Protein AF-A0A1A0IZD4-F1 (afdb_monomer_lite)

pLDDT: mean 75.42, std 18.46, range [28.2, 97.06]

Sequence (293 aa):
MWQVAAAARDCYDEAVTLSTSAKNIQADADHEGFDIDPLSGTVSDPHPPDMRGWEEEDRSAYYKELKDLQRRVNDVVASADRFDEDLAAAINAADGSIPLTPQGERANVNLADRRANEVAAFQQTYHRNPTSPNDWRMAELLDPHSYSAKNKGLNSEIKVARFTPQPGRGLVAMNAFIPRSEVLNVPHYDLGDNRGFDPRATPESSRANIWIDYDHGLIVARQNPSVSTKGEVKVGKPDVSASEGADGQVNIKYKFANPFAPGGDVWEMSVPVWCVKQCTAPSRYPGKGLHRR

Structure (mmCIF, N/CA/C/O backbone):
data_AF-A0A1A0IZD4-F1
#
_entry.id   AF-A0A1A0IZD4-F1
#
loop_
_atom_site.group_PDB
_atom_site.id
_atom_site.type_symbol
_atom_site.label_atom_id
_atom_site.label_alt_id
_atom_site.label_comp_id
_atom_site.label_asym_id
_atom_site.label_entity_id
_atom_site.label_seq_id
_atom_site.pdbx_PDB_ins_code
_atom_site.Cartn_x
_atom_site.Cartn_y
_atom_site.Cartn_z
_atom_site.occupancy
_atom_site.B_iso_or_equiv
_atom_site.auth_seq_id
_atom_site.auth_comp_id
_atom_site.auth_asym_id
_atom_site.auth_atom_id
_atom_site.pdbx_PDB_model_num
ATOM 1 N N . MET A 1 1 ? 31.079 -1.850 2.566 1.00 45.16 1 MET A N 1
ATOM 2 C CA . MET A 1 1 ? 31.206 -2.291 3.976 1.00 45.16 1 MET A CA 1
ATOM 3 C C . MET A 1 1 ? 30.364 -1.435 4.929 1.00 45.16 1 MET A C 1
ATOM 5 O O . MET A 1 1 ? 29.595 -2.014 5.676 1.00 45.16 1 MET A O 1
ATOM 9 N N . TRP A 1 2 ? 30.413 -0.092 4.868 1.00 44.59 2 TRP A N 1
ATOM 10 C CA . TRP A 1 2 ? 29.559 0.787 5.703 1.00 44.59 2 TRP A CA 1
ATOM 11 C C . TRP A 1 2 ? 28.043 0.639 5.442 1.00 44.59 2 TRP A C 1
ATOM 13 O O . TRP A 1 2 ? 27.273 0.572 6.389 1.00 44.59 2 TRP A O 1
ATOM 23 N N . GLN A 1 3 ? 27.621 0.489 4.180 1.00 51.25 3 GLN A N 1
ATOM 24 C CA . GLN A 1 3 ? 26.201 0.321 3.813 1.00 51.25 3 GLN A CA 1
ATOM 25 C C . GLN A 1 3 ? 25.596 -1.007 4.301 1.00 51.25 3 GLN A C 1
ATOM 27 O O . GLN A 1 3 ? 24.469 -1.027 4.776 1.00 51.25 3 GLN A O 1
ATOM 32 N N . VAL A 1 4 ? 26.370 -2.098 4.269 1.00 53.03 4 VAL A N 1
ATOM 33 C CA . VAL A 1 4 ? 25.940 -3.411 4.791 1.00 53.03 4 VAL A CA 1
ATOM 34 C C . VAL A 1 4 ? 25.768 -3.363 6.312 1.00 53.03 4 VAL A C 1
ATOM 36 O O . VAL A 1 4 ? 24.807 -3.905 6.844 1.00 53.03 4 VAL A O 1
ATOM 39 N N . ALA A 1 5 ? 26.666 -2.669 7.017 1.00 52.03 5 ALA A N 1
ATOM 40 C CA . ALA A 1 5 ? 26.562 -2.493 8.464 1.00 52.03 5 ALA A CA 1
ATOM 41 C C . ALA A 1 5 ? 25.361 -1.618 8.873 1.00 52.03 5 ALA A C 1
ATOM 43 O O . ALA A 1 5 ? 24.757 -1.874 9.911 1.00 52.03 5 ALA A O 1
ATOM 44 N N . ALA A 1 6 ? 25.009 -0.610 8.066 1.00 53.72 6 ALA A N 1
ATOM 45 C CA . ALA A 1 6 ? 23.810 0.200 8.276 1.00 53.72 6 ALA A CA 1
ATOM 46 C C . ALA A 1 6 ? 22.532 -0.627 8.059 1.00 53.72 6 ALA A C 1
ATOM 48 O O . ALA A 1 6 ? 21.717 -0.713 8.968 1.00 53.72 6 ALA A O 1
ATOM 49 N N . ALA A 1 7 ? 22.426 -1.340 6.933 1.00 57.03 7 ALA A N 1
ATOM 50 C CA . ALA A 1 7 ? 21.279 -2.203 6.644 1.00 57.03 7 ALA A CA 1
ATOM 51 C C . ALA A 1 7 ? 21.081 -3.297 7.709 1.00 57.03 7 ALA A C 1
ATOM 53 O O . ALA A 1 7 ? 19.962 -3.539 8.150 1.00 57.03 7 ALA A O 1
ATOM 54 N N . ALA A 1 8 ? 22.167 -3.917 8.184 1.00 59.56 8 ALA A N 1
ATOM 55 C CA . ALA A 1 8 ? 22.101 -4.908 9.259 1.00 59.56 8 ALA A CA 1
ATOM 56 C C . ALA A 1 8 ? 21.600 -4.314 10.587 1.00 59.56 8 ALA A C 1
ATOM 58 O O . ALA A 1 8 ? 20.907 -4.992 11.346 1.00 59.56 8 ALA A O 1
ATOM 59 N N . ARG A 1 9 ? 21.939 -3.052 10.876 1.00 63.88 9 ARG A N 1
ATOM 60 C CA . ARG A 1 9 ? 21.454 -2.343 12.063 1.00 63.88 9 ARG A CA 1
ATOM 61 C C . ARG A 1 9 ? 19.975 -1.982 11.939 1.00 63.88 9 ARG A C 1
ATOM 63 O O . ARG A 1 9 ? 19.239 -2.195 12.894 1.00 63.88 9 ARG A O 1
ATOM 70 N N . ASP A 1 10 ? 19.548 -1.508 10.775 1.00 60.69 10 ASP A N 1
ATOM 71 C CA . ASP A 1 10 ? 18.146 -1.169 10.523 1.00 60.69 10 ASP A CA 1
ATOM 72 C C . ASP A 1 10 ? 17.258 -2.421 10.610 1.00 60.69 10 ASP A C 1
ATOM 74 O O . ASP A 1 10 ? 16.237 -2.406 11.296 1.00 60.69 10 ASP A O 1
ATOM 78 N N . CYS A 1 11 ? 17.712 -3.543 10.034 1.00 63.81 11 CYS A N 1
ATOM 79 C CA . CYS A 1 11 ? 17.058 -4.845 10.188 1.00 63.81 11 CYS A CA 1
ATOM 80 C C . CYS A 1 11 ? 16.952 -5.250 11.669 1.00 63.81 11 CYS A C 1
ATOM 82 O O . CYS A 1 11 ? 15.917 -5.734 12.120 1.00 63.81 11 CYS A O 1
ATOM 84 N N . TYR A 1 12 ? 18.009 -5.046 12.459 1.00 69.88 12 TYR A N 1
ATOM 85 C CA . TYR A 1 12 ? 17.968 -5.354 13.888 1.00 69.88 12 TYR A CA 1
ATOM 86 C C . TYR A 1 12 ? 16.924 -4.508 14.636 1.00 69.88 12 TYR A C 1
ATOM 88 O O . TYR A 1 12 ? 16.131 -5.055 15.404 1.00 69.88 12 TYR A O 1
ATOM 96 N N . ASP A 1 13 ? 16.889 -3.195 14.402 1.00 68.94 13 ASP A N 1
ATOM 97 C CA . ASP A 1 13 ? 15.943 -2.293 15.067 1.00 68.94 13 ASP A CA 1
ATOM 98 C C . ASP A 1 13 ? 14.482 -2.605 14.666 1.00 68.94 13 ASP A C 1
ATOM 100 O O . ASP A 1 13 ? 13.571 -2.572 15.505 1.00 68.94 13 ASP A O 1
ATOM 104 N N . GLU A 1 14 ? 14.250 -2.996 13.409 1.00 68.00 14 GLU A N 1
ATOM 105 C CA . GLU A 1 14 ? 12.944 -3.452 12.923 1.00 68.00 14 GLU A CA 1
ATOM 106 C C . GLU A 1 14 ? 12.533 -4.797 13.535 1.00 68.00 14 GLU A C 1
ATOM 108 O O . GLU A 1 14 ? 11.406 -4.926 14.017 1.00 68.00 14 GLU A O 1
ATOM 113 N N . ALA A 1 15 ? 13.452 -5.760 13.644 1.00 70.19 15 ALA A N 1
ATOM 114 C CA . ALA A 1 15 ? 13.204 -7.035 14.317 1.00 70.19 15 ALA A CA 1
ATOM 115 C C . ALA A 1 15 ? 12.846 -6.849 15.803 1.00 70.19 15 ALA A C 1
ATOM 117 O O . ALA A 1 15 ? 11.939 -7.508 16.323 1.00 70.19 15 ALA A O 1
ATOM 118 N N . VAL A 1 16 ? 13.517 -5.923 16.499 1.00 74.75 16 VAL A N 1
ATOM 119 C CA . VAL A 1 16 ? 13.190 -5.571 17.892 1.00 74.75 16 VAL A CA 1
ATOM 120 C C . VAL A 1 16 ? 11.797 -4.948 17.982 1.00 74.75 16 VAL A C 1
ATOM 122 O O . VAL A 1 16 ? 11.017 -5.303 18.875 1.00 74.75 16 VAL A O 1
ATOM 125 N N . THR A 1 17 ? 11.462 -4.054 17.049 1.00 77.38 17 THR A N 1
ATOM 126 C CA . THR A 1 17 ? 10.144 -3.407 16.985 1.00 77.38 17 THR A CA 1
ATOM 127 C C . THR A 1 17 ? 9.043 -4.439 16.747 1.00 77.38 17 THR A C 1
ATOM 129 O O . THR A 1 17 ? 8.091 -4.500 17.524 1.00 77.38 17 THR A O 1
ATOM 132 N N . LEU A 1 18 ? 9.217 -5.319 15.757 1.00 76.00 18 LEU A N 1
ATOM 133 C CA . LEU A 1 18 ? 8.312 -6.428 15.452 1.00 76.00 18 LEU A CA 1
ATOM 134 C C . LEU A 1 18 ? 8.105 -7.351 16.651 1.00 76.00 18 LEU A C 1
ATOM 136 O O . LEU A 1 18 ? 6.966 -7.645 17.015 1.00 76.00 18 LEU A O 1
ATOM 140 N N . SER A 1 19 ? 9.194 -7.766 17.305 1.00 80.88 19 SER A N 1
ATOM 141 C CA . SER A 1 19 ? 9.124 -8.620 18.494 1.00 80.88 19 SER A CA 1
ATOM 142 C C . SER A 1 19 ? 8.342 -7.951 19.624 1.00 80.88 19 SER A C 1
ATOM 144 O O . SER A 1 19 ? 7.538 -8.598 20.296 1.00 80.88 19 SER A O 1
ATOM 146 N N . THR A 1 20 ? 8.544 -6.648 19.821 1.00 84.88 20 THR A N 1
ATOM 147 C CA . THR A 1 20 ? 7.831 -5.872 20.843 1.00 84.88 20 THR A CA 1
ATOM 148 C C . THR A 1 20 ? 6.344 -5.758 20.513 1.00 84.88 20 THR A C 1
ATOM 150 O O . THR A 1 20 ? 5.506 -6.016 21.375 1.00 84.88 20 THR A O 1
ATOM 153 N N . SER A 1 21 ? 5.995 -5.441 19.263 1.00 81.62 21 SER A N 1
ATOM 154 C CA . SER A 1 21 ? 4.602 -5.368 18.813 1.00 81.62 21 SER A CA 1
ATOM 155 C C . SER A 1 21 ? 3.880 -6.707 18.951 1.00 81.62 21 SER A C 1
ATOM 157 O O . SER A 1 21 ? 2.770 -6.735 19.478 1.00 81.62 21 SER A O 1
ATOM 159 N N . ALA A 1 22 ? 4.519 -7.811 18.550 1.00 86.00 22 ALA A N 1
ATOM 160 C CA . ALA A 1 22 ? 3.962 -9.154 18.692 1.00 86.00 22 ALA A CA 1
ATOM 161 C C . ALA A 1 22 ? 3.685 -9.502 20.164 1.00 86.00 22 ALA A C 1
ATOM 163 O O . ALA A 1 22 ? 2.594 -9.960 20.493 1.00 86.00 22 ALA A O 1
ATOM 164 N N . LYS A 1 23 ? 4.633 -9.212 21.068 1.00 89.19 23 LYS A N 1
ATOM 165 C CA . LYS A 1 23 ? 4.464 -9.442 22.513 1.00 89.19 23 LYS A CA 1
ATOM 166 C C . LYS A 1 23 ? 3.319 -8.633 23.110 1.00 89.19 23 LYS A C 1
ATOM 168 O O . LYS A 1 23 ? 2.556 -9.172 23.900 1.00 89.19 23 LYS A O 1
ATOM 173 N N . ASN A 1 24 ? 3.191 -7.362 22.735 1.00 90.00 24 ASN A N 1
ATOM 174 C CA . ASN A 1 24 ? 2.112 -6.514 23.241 1.00 90.00 24 ASN A CA 1
ATOM 175 C C . ASN A 1 24 ? 0.741 -6.994 22.747 1.00 90.00 24 ASN A C 1
ATOM 177 O O . ASN A 1 24 ? -0.218 -6.978 23.503 1.00 90.00 24 ASN A O 1
ATOM 181 N N . ILE A 1 25 ? 0.647 -7.450 21.493 1.00 90.88 25 ILE A N 1
ATOM 182 C CA . ILE A 1 25 ? -0.593 -8.029 20.958 1.00 90.88 25 ILE A CA 1
ATOM 183 C C . ILE A 1 25 ? -0.957 -9.321 21.691 1.00 90.88 25 ILE A C 1
ATOM 185 O O . ILE A 1 25 ? -2.122 -9.495 22.031 1.00 90.88 25 ILE A O 1
ATOM 189 N N . GLN A 1 26 ? 0.019 -10.191 21.967 1.00 91.06 26 GLN A N 1
ATOM 190 C CA . GLN A 1 26 ? -0.225 -11.403 22.750 1.00 91.06 26 GLN A CA 1
ATOM 191 C C . GLN A 1 26 ? -0.699 -11.068 24.168 1.00 91.06 26 GLN A C 1
ATOM 193 O O . GLN A 1 26 ? -1.675 -11.638 24.628 1.00 91.06 26 GLN A O 1
ATOM 198 N N . ALA A 1 27 ? -0.054 -10.110 24.839 1.00 91.56 27 ALA A N 1
ATOM 199 C CA . ALA A 1 27 ? -0.447 -9.700 26.185 1.00 91.56 27 ALA A CA 1
ATOM 200 C C . ALA A 1 27 ? -1.875 -9.129 26.233 1.00 91.56 27 ALA A C 1
ATOM 202 O O . ALA A 1 27 ? -2.613 -9.416 27.172 1.00 91.56 27 ALA A O 1
ATOM 203 N N . ASP A 1 28 ? -2.270 -8.352 25.221 1.00 91.38 28 ASP A N 1
ATOM 204 C CA . ASP A 1 28 ? -3.638 -7.844 25.112 1.00 91.38 28 ASP A CA 1
ATOM 205 C C . ASP A 1 28 ? -4.636 -8.979 24.840 1.00 91.38 28 ASP A C 1
ATOM 207 O O . ASP A 1 28 ? -5.700 -9.009 25.447 1.00 91.38 28 ASP A O 1
ATOM 211 N N . ALA A 1 29 ? -4.295 -9.938 23.973 1.00 92.62 29 ALA A N 1
ATOM 212 C CA . ALA A 1 29 ? -5.128 -11.117 23.735 1.00 92.62 29 ALA A CA 1
ATOM 213 C C . ALA A 1 29 ? -5.349 -11.920 25.023 1.00 92.62 29 ALA A C 1
ATOM 215 O O . ALA A 1 29 ? -6.490 -12.207 25.374 1.00 92.62 29 ALA A O 1
ATOM 216 N N . ASP A 1 30 ? -4.271 -12.185 25.767 1.00 92.12 30 ASP A N 1
ATOM 217 C CA . ASP A 1 30 ? -4.313 -12.909 27.038 1.00 92.12 30 ASP A CA 1
ATOM 218 C C . ASP A 1 30 ? -5.160 -12.165 28.087 1.00 92.12 30 ASP A C 1
ATOM 220 O O . ASP A 1 30 ? -5.899 -12.792 28.847 1.00 92.12 30 ASP A O 1
ATOM 224 N N . HIS A 1 31 ? -5.067 -10.829 28.133 1.00 92.00 31 HIS A N 1
ATOM 225 C CA . HIS A 1 31 ? -5.855 -9.990 29.041 1.00 92.00 31 HIS A CA 1
ATOM 226 C C . HIS A 1 31 ? -7.358 -10.058 28.737 1.00 92.00 31 HIS A C 1
ATOM 228 O O . HIS A 1 31 ? -8.162 -10.160 29.663 1.00 92.00 31 HIS A O 1
ATOM 234 N N . GLU A 1 32 ? -7.725 -10.040 27.454 1.00 89.56 32 GLU A N 1
ATOM 235 C CA . GLU A 1 32 ? -9.118 -10.125 26.997 1.00 89.56 32 GLU A CA 1
ATOM 236 C C . GLU A 1 32 ? -9.646 -11.573 26.917 1.00 89.56 32 GLU A C 1
ATOM 238 O O . GLU A 1 32 ? -10.822 -11.797 26.638 1.00 89.56 32 GLU A O 1
ATOM 243 N N . GLY A 1 33 ? -8.801 -12.577 27.181 1.00 91.69 33 GLY A N 1
ATOM 244 C CA . GLY A 1 33 ? -9.169 -13.995 27.124 1.00 91.69 33 GLY A CA 1
ATOM 245 C C . GLY A 1 33 ? -9.266 -14.573 25.708 1.00 91.69 33 GLY A C 1
ATOM 246 O O . GLY A 1 33 ? -9.835 -15.651 25.531 1.00 91.69 33 GLY A O 1
ATOM 247 N N . PHE A 1 34 ? -8.711 -13.885 24.709 1.00 94.19 34 PHE A N 1
ATOM 248 C CA . PHE A 1 34 ? -8.632 -14.352 23.328 1.00 94.19 34 PHE A CA 1
ATOM 249 C C . PHE A 1 34 ? -7.370 -15.182 23.081 1.00 94.19 34 PHE A C 1
ATOM 251 O O . PHE A 1 34 ? -6.331 -14.975 23.699 1.00 94.19 34 PHE A O 1
ATOM 258 N N . ASP A 1 35 ? -7.457 -16.100 22.123 1.00 94.25 35 ASP A N 1
ATOM 259 C CA . ASP A 1 35 ? -6.349 -16.927 21.659 1.00 94.25 35 ASP A CA 1
ATOM 260 C C . ASP A 1 35 ? -5.910 -16.507 20.251 1.00 94.25 35 ASP A C 1
ATOM 262 O O . ASP A 1 35 ? -6.744 -16.181 19.396 1.00 94.25 35 ASP A O 1
ATOM 266 N N . ILE A 1 36 ? -4.599 -16.526 20.007 1.00 91.31 36 ILE A N 1
ATOM 267 C CA . ILE A 1 36 ? -3.993 -16.236 18.704 1.00 91.31 36 ILE A CA 1
ATOM 268 C C . ILE A 1 36 ? -3.328 -17.515 18.210 1.00 91.31 36 ILE A C 1
ATOM 270 O O . ILE A 1 36 ? -2.322 -17.946 18.767 1.00 91.31 36 ILE A O 1
ATOM 274 N N . ASP A 1 37 ? -3.836 -18.094 17.123 1.00 86.25 37 ASP A N 1
ATOM 275 C CA . ASP A 1 37 ? -3.170 -19.223 16.477 1.00 86.25 37 ASP A CA 1
ATOM 276 C C . ASP A 1 37 ? -1.889 -18.732 15.778 1.00 86.25 37 ASP A C 1
ATOM 278 O O . ASP A 1 37 ? -1.977 -17.992 14.790 1.00 86.25 37 ASP A O 1
ATOM 282 N N . PRO A 1 38 ? -0.692 -19.150 16.227 1.00 78.00 38 PRO A N 1
ATOM 283 C CA . PRO A 1 38 ? 0.567 -18.670 15.668 1.00 78.00 38 PRO A CA 1
ATOM 284 C C . PRO A 1 38 ? 0.822 -19.160 14.236 1.00 78.00 38 PRO A C 1
ATOM 286 O O . PRO A 1 38 ? 1.678 -18.600 13.555 1.00 78.00 38 PRO A O 1
ATOM 289 N N . LEU A 1 39 ? 0.121 -20.200 13.767 1.00 71.12 39 LEU A N 1
ATOM 290 C CA . LEU A 1 39 ? 0.289 -20.735 12.414 1.00 71.12 39 LEU A CA 1
ATOM 291 C C . LEU A 1 39 ? -0.572 -19.993 11.394 1.00 71.12 39 LEU A C 1
ATOM 293 O O . LEU A 1 39 ? -0.103 -19.681 10.301 1.00 71.12 39 LEU A O 1
ATOM 297 N N . SER A 1 40 ? -1.834 -19.728 11.731 1.00 76.31 40 SER A N 1
ATOM 298 C CA . SER A 1 40 ? -2.759 -19.039 10.825 1.00 76.31 40 SER A CA 1
ATOM 299 C C . SER A 1 40 ? -2.817 -17.525 11.039 1.00 76.31 40 SER A C 1
ATOM 301 O O . SER A 1 40 ? -3.269 -16.805 10.149 1.00 76.31 40 SER A O 1
ATOM 303 N N . GLY A 1 41 ? -2.367 -17.031 12.196 1.00 77.75 41 GLY A N 1
ATOM 304 C CA . GLY A 1 41 ? -2.548 -15.644 12.623 1.00 77.75 41 GLY A CA 1
ATOM 305 C C . GLY A 1 41 ? -4.002 -15.310 12.970 1.00 77.75 41 GLY A C 1
ATOM 306 O O . GLY A 1 41 ? -4.375 -14.138 12.963 1.00 77.75 41 GLY A O 1
ATOM 307 N N . THR A 1 42 ? -4.844 -16.316 13.216 1.00 87.00 42 THR A N 1
ATOM 308 C CA . THR A 1 42 ? -6.269 -16.118 13.512 1.00 87.00 42 THR A CA 1
ATOM 309 C C . THR A 1 42 ? -6.474 -15.842 14.995 1.00 87.00 42 THR A C 1
ATOM 311 O O . THR A 1 42 ? -5.935 -16.552 15.838 1.00 87.00 42 THR A O 1
ATOM 314 N N . VAL A 1 43 ? -7.292 -14.839 15.301 1.00 90.62 43 VAL A N 1
ATOM 315 C CA . VAL A 1 43 ? -7.742 -14.503 16.652 1.00 90.62 43 VAL A CA 1
ATOM 316 C C . VAL A 1 43 ? -9.104 -15.139 16.897 1.00 90.62 43 VAL A C 1
ATOM 318 O O . VAL A 1 43 ? -10.020 -15.002 16.081 1.00 90.62 43 VAL A O 1
ATOM 321 N N . SER A 1 44 ? -9.255 -15.818 18.028 1.00 92.19 44 SER A N 1
ATOM 322 C CA . SER A 1 44 ? -10.506 -16.469 18.418 1.00 92.19 44 SER A CA 1
ATOM 323 C C . SER A 1 44 ? -10.767 -16.343 19.914 1.00 92.19 44 SER A C 1
ATOM 325 O O . SER A 1 44 ? -9.839 -16.184 20.695 1.00 92.19 44 SER A O 1
ATOM 327 N N . ASP A 1 45 ? -12.032 -16.424 20.317 1.00 93.44 45 ASP A N 1
ATOM 328 C CA . ASP A 1 45 ? -12.400 -16.597 21.720 1.00 93.44 45 ASP A CA 1
ATOM 329 C C . ASP A 1 45 ? -12.639 -18.095 21.979 1.00 93.44 45 ASP A C 1
ATOM 331 O O . ASP A 1 45 ? -13.566 -18.664 21.388 1.00 93.44 45 ASP A O 1
ATOM 335 N N . PRO A 1 46 ? -11.817 -18.764 22.809 1.00 90.44 46 PRO A N 1
ATOM 336 C CA . PRO A 1 46 ? -12.009 -20.174 23.136 1.00 90.44 46 PRO A CA 1
ATOM 337 C C . PRO A 1 46 ? -13.243 -20.423 24.022 1.00 90.44 46 PRO A C 1
ATOM 339 O O . PRO A 1 46 ? -13.735 -21.553 24.076 1.00 90.44 46 PRO A O 1
ATOM 342 N N . HIS A 1 47 ? -13.762 -19.396 24.701 1.00 91.06 47 HIS A N 1
ATOM 343 C CA . HIS A 1 47 ? -14.894 -19.475 25.624 1.00 91.06 47 HIS A CA 1
ATOM 344 C C . HIS A 1 47 ? -15.896 -18.330 25.383 1.00 91.06 47 HIS A C 1
ATOM 346 O O . HIS A 1 47 ? -16.143 -17.529 26.290 1.00 91.06 47 HIS A O 1
ATOM 352 N N . PRO A 1 48 ? -16.529 -18.267 24.195 1.00 88.50 48 PRO A N 1
ATOM 353 C CA . PRO A 1 48 ? -17.384 -17.147 23.837 1.00 88.50 48 PRO A CA 1
ATOM 354 C C . PRO A 1 48 ? -18.571 -17.023 24.806 1.00 88.50 48 PRO A C 1
ATOM 356 O O . PRO A 1 48 ? -19.215 -18.034 25.124 1.00 88.50 48 PRO A O 1
ATOM 359 N N . PRO A 1 49 ? -18.904 -15.804 25.267 1.00 88.19 49 PRO A N 1
ATOM 360 C CA . PRO A 1 49 ? -20.009 -15.597 26.189 1.00 88.19 49 PRO A CA 1
ATOM 361 C C . PRO A 1 49 ? -21.353 -15.915 25.524 1.00 88.19 49 PRO A C 1
ATOM 363 O O . PRO A 1 49 ? -21.557 -15.711 24.325 1.00 88.19 49 PRO A O 1
ATOM 366 N N . ASP A 1 50 ? -22.318 -16.376 26.322 1.00 91.62 50 ASP A N 1
ATOM 367 C CA . ASP A 1 50 ? -23.702 -16.494 25.866 1.00 91.62 50 ASP A CA 1
ATOM 368 C C . ASP A 1 50 ? -24.328 -15.098 25.750 1.00 91.62 50 ASP A C 1
ATOM 370 O O . ASP A 1 50 ? -24.731 -14.491 26.742 1.00 91.62 50 ASP A O 1
ATOM 374 N N . MET A 1 51 ? -24.404 -14.588 24.521 1.00 89.88 51 MET A N 1
ATOM 375 C CA . MET A 1 51 ? -24.911 -13.243 24.229 1.00 89.88 51 MET A CA 1
ATOM 376 C C . MET A 1 51 ? -26.442 -13.173 24.102 1.00 89.88 51 MET A C 1
ATOM 378 O O . MET A 1 51 ? -26.990 -12.168 23.637 1.00 89.88 51 MET A O 1
ATOM 382 N N . ARG A 1 52 ? -27.178 -14.234 24.461 1.00 91.25 52 ARG A N 1
ATOM 383 C CA . ARG A 1 52 ? -28.647 -14.202 24.433 1.00 91.25 52 ARG A CA 1
ATOM 384 C C . ARG A 1 52 ? -29.170 -13.166 25.429 1.00 91.25 52 ARG A C 1
ATOM 386 O O . ARG A 1 52 ? -28.967 -13.289 26.630 1.00 91.25 52 ARG A O 1
ATOM 393 N N . GLY A 1 53 ? -29.889 -12.168 24.916 1.00 88.25 53 GLY A N 1
ATOM 394 C CA . GLY A 1 53 ? -30.454 -11.081 25.722 1.00 88.25 53 GLY A CA 1
ATOM 395 C C . GLY A 1 53 ? -29.509 -9.902 25.963 1.00 88.25 53 GLY A C 1
ATOM 396 O O . GLY A 1 53 ? -29.892 -8.994 26.690 1.00 88.25 53 GLY A O 1
ATOM 397 N N . TRP A 1 54 ? -28.316 -9.898 25.360 1.00 92.12 54 TRP A N 1
ATOM 398 C CA . TRP A 1 54 ? -27.461 -8.710 25.323 1.00 92.12 54 TRP A CA 1
ATOM 399 C C . TRP A 1 54 ? -28.067 -7.643 24.413 1.00 92.12 54 TRP A C 1
ATOM 401 O O . TRP A 1 54 ? -28.652 -7.964 23.370 1.00 92.12 54 TRP A O 1
ATOM 411 N N . GLU A 1 55 ? -27.871 -6.380 24.780 1.00 94.38 55 GLU A N 1
ATOM 412 C CA . GLU A 1 55 ? -28.180 -5.253 23.907 1.00 94.38 55 GLU A CA 1
ATOM 413 C C . GLU A 1 55 ? -27.253 -5.266 22.676 1.00 94.38 55 GLU A C 1
ATOM 415 O O . GLU A 1 55 ? -26.131 -5.779 22.706 1.00 94.38 55 GLU A O 1
ATOM 420 N N . GLU A 1 56 ? -27.721 -4.713 21.553 1.00 89.25 56 GLU A N 1
ATOM 421 C CA . GLU A 1 56 ? -26.967 -4.713 20.286 1.00 89.25 56 GLU A CA 1
ATOM 422 C C . GLU A 1 56 ? -25.602 -4.017 20.410 1.00 89.25 56 GLU A C 1
ATOM 424 O O . GLU A 1 56 ? -24.633 -4.408 19.753 1.00 89.25 56 GLU A O 1
ATOM 429 N N . GLU A 1 57 ? -25.532 -2.994 21.262 1.00 87.25 57 GLU A N 1
ATOM 430 C CA . GLU A 1 57 ? -24.321 -2.222 21.533 1.00 87.25 57 GLU A CA 1
ATOM 431 C C . GLU A 1 57 ? -23.240 -3.089 22.193 1.00 87.25 57 GLU A C 1
ATOM 433 O O . GLU A 1 57 ? -22.106 -3.107 21.712 1.00 87.25 57 GLU A O 1
ATOM 438 N N . ASP A 1 58 ? -23.609 -3.901 23.187 1.00 89.06 58 ASP A N 1
ATOM 439 C CA . ASP A 1 58 ? -22.682 -4.784 23.904 1.00 89.06 58 ASP A CA 1
ATOM 440 C C . ASP A 1 58 ? -22.151 -5.900 22.995 1.00 89.06 58 ASP A C 1
ATOM 442 O O . ASP A 1 58 ? -20.951 -6.185 22.971 1.00 89.06 58 ASP A O 1
ATOM 446 N N . ARG A 1 59 ? -23.021 -6.498 22.165 1.00 87.81 59 ARG A N 1
ATOM 447 C CA . ARG A 1 59 ? -22.574 -7.496 21.174 1.00 87.81 59 ARG A CA 1
ATOM 448 C C . ARG A 1 59 ? -21.629 -6.879 20.147 1.00 87.81 59 ARG A C 1
ATOM 450 O O . ARG A 1 59 ? -20.654 -7.506 19.733 1.00 87.81 59 ARG A O 1
ATOM 457 N N . SER A 1 60 ? -21.929 -5.658 19.707 1.00 83.12 60 SER A N 1
ATOM 458 C CA . SER A 1 60 ? -21.103 -4.941 18.734 1.00 83.12 60 SER A CA 1
ATOM 459 C C . SER A 1 60 ? -19.737 -4.578 19.310 1.00 83.12 60 SER A C 1
ATOM 461 O O . SER A 1 60 ? -18.744 -4.685 18.590 1.00 83.12 60 SER A O 1
ATOM 463 N N . ALA A 1 61 ? -19.675 -4.186 20.585 1.00 86.62 61 ALA A N 1
ATOM 464 C CA . ALA A 1 61 ? -18.427 -3.913 21.291 1.00 86.62 61 ALA A CA 1
ATOM 465 C C . ALA A 1 61 ? -17.535 -5.162 21.355 1.00 86.62 61 ALA A C 1
ATOM 467 O O . ALA A 1 61 ? -16.395 -5.106 20.897 1.00 86.62 61 ALA A O 1
ATOM 468 N N . TYR A 1 62 ? -18.090 -6.307 21.764 1.00 89.12 62 TYR A N 1
ATOM 469 C CA . TYR A 1 62 ? -17.362 -7.581 21.804 1.00 89.12 62 TYR A CA 1
ATOM 470 C C . TYR A 1 62 ? -16.762 -7.963 20.436 1.00 89.12 62 TYR A C 1
ATOM 472 O O . TYR A 1 62 ? -15.565 -8.219 20.302 1.00 89.12 62 TYR A O 1
ATOM 480 N N . TYR A 1 63 ? -17.565 -7.940 19.363 1.00 86.69 63 TYR A N 1
ATOM 481 C CA . TYR A 1 63 ? -17.050 -8.274 18.026 1.00 86.69 63 TYR A CA 1
ATOM 482 C C . TYR A 1 63 ? -16.052 -7.249 17.488 1.00 86.69 63 TYR A C 1
ATOM 484 O O . TYR A 1 63 ? -15.234 -7.581 16.625 1.00 86.69 63 TYR A O 1
ATOM 492 N N . LYS A 1 64 ? -16.146 -5.996 17.936 1.00 85.94 64 LYS A N 1
ATOM 493 C CA . LYS A 1 64 ? -15.202 -4.952 17.558 1.00 85.94 64 LYS A CA 1
ATOM 494 C C . LYS A 1 64 ? -13.830 -5.228 18.163 1.00 85.94 64 LYS A C 1
ATOM 496 O O . LYS A 1 64 ? -12.858 -5.155 17.422 1.00 85.94 64 LYS A O 1
ATOM 501 N N . GLU A 1 65 ? -13.757 -5.600 19.436 1.00 86.31 65 GLU A N 1
ATOM 502 C CA . GLU A 1 65 ? -12.496 -5.934 20.111 1.00 86.31 65 GLU A CA 1
ATOM 503 C C . GLU A 1 65 ? -11.782 -7.104 19.425 1.00 86.31 65 GLU A C 1
ATOM 505 O O . GLU A 1 65 ? -10.614 -6.982 19.050 1.00 86.31 65 GLU A O 1
ATOM 510 N N . LEU A 1 66 ? -12.511 -8.184 19.123 1.00 85.19 66 LEU A N 1
ATOM 511 C CA . LEU A 1 66 ? -11.958 -9.346 18.419 1.00 85.19 66 LEU A CA 1
ATOM 512 C C . LEU A 1 66 ? -11.436 -8.980 17.015 1.00 85.19 66 LEU A C 1
ATOM 514 O O . LEU A 1 66 ? -10.351 -9.400 16.606 1.00 85.19 66 LEU A O 1
ATOM 518 N N . LYS A 1 67 ? -12.170 -8.139 16.273 1.00 81.25 67 LYS A N 1
ATOM 519 C CA . LYS A 1 67 ? -11.735 -7.642 14.954 1.00 81.25 67 LYS A CA 1
ATOM 520 C C . LYS A 1 67 ? -10.549 -6.687 15.039 1.00 81.25 67 LYS A C 1
ATOM 522 O O . LYS A 1 67 ? -9.683 -6.724 14.163 1.00 81.25 67 LYS A O 1
ATOM 527 N N . ASP A 1 68 ? -10.510 -5.830 16.052 1.00 81.19 68 ASP A N 1
ATOM 528 C CA . ASP A 1 68 ? -9.403 -4.906 16.271 1.00 81.19 68 ASP A CA 1
ATOM 529 C C . ASP A 1 68 ? -8.118 -5.673 16.591 1.00 81.19 68 ASP A C 1
ATOM 531 O O . ASP A 1 68 ? -7.067 -5.360 16.024 1.00 81.19 68 ASP A O 1
ATOM 535 N N . LEU A 1 69 ? -8.207 -6.732 17.398 1.00 85.06 69 LEU A N 1
ATOM 536 C CA . LEU A 1 69 ? -7.080 -7.614 17.680 1.00 85.06 69 LEU A CA 1
ATOM 537 C C . LEU A 1 69 ? -6.629 -8.378 16.424 1.00 85.06 69 LEU A C 1
ATOM 539 O O . LEU A 1 69 ? -5.445 -8.350 16.088 1.00 85.06 69 LEU A O 1
ATOM 543 N N . GLN A 1 70 ? -7.560 -8.956 15.655 1.00 86.56 70 GLN A N 1
ATOM 544 C CA . GLN A 1 70 ? -7.246 -9.624 14.383 1.00 86.56 70 GLN A CA 1
ATOM 545 C C . GLN A 1 70 ? -6.535 -8.695 13.393 1.00 86.56 70 GLN A C 1
ATOM 547 O O . GLN A 1 70 ? -5.578 -9.091 12.725 1.00 86.56 70 GLN A O 1
ATOM 552 N N . ARG A 1 71 ? -6.985 -7.441 13.292 1.00 76.62 71 ARG A N 1
ATOM 553 C CA . ARG A 1 71 ? -6.345 -6.430 12.445 1.00 76.62 71 ARG A CA 1
ATOM 554 C C . ARG A 1 71 ? -4.901 -6.181 12.877 1.00 76.62 71 ARG A C 1
ATOM 556 O O . ARG A 1 71 ? -4.014 -6.176 12.030 1.00 76.62 71 ARG A O 1
ATOM 563 N N . ARG A 1 72 ? -4.654 -6.030 14.180 1.00 82.31 72 ARG A N 1
ATOM 564 C CA . ARG A 1 72 ? -3.303 -5.820 14.722 1.00 82.31 72 ARG A CA 1
ATOM 565 C C . ARG A 1 72 ? -2.384 -7.015 14.457 1.00 82.31 72 ARG A C 1
ATOM 567 O O . ARG A 1 72 ? -1.228 -6.804 14.098 1.00 82.31 72 ARG A O 1
ATOM 574 N N . VAL A 1 73 ? -2.890 -8.246 14.576 1.00 79.06 73 VAL A N 1
ATOM 575 C CA . VAL A 1 73 ? -2.137 -9.459 14.203 1.00 79.06 73 VAL A CA 1
ATOM 576 C C . VAL A 1 73 ? -1.768 -9.426 12.721 1.00 79.06 73 VAL A C 1
ATOM 578 O O . VAL A 1 73 ? -0.597 -9.577 12.377 1.00 79.06 73 VAL A O 1
ATOM 581 N N . ASN A 1 74 ? -2.732 -9.137 11.842 1.00 73.44 74 ASN A N 1
ATOM 582 C CA . ASN A 1 74 ? -2.482 -9.021 10.401 1.00 73.44 74 ASN A CA 1
ATOM 583 C C . ASN A 1 74 ? -1.433 -7.944 10.075 1.00 73.44 74 ASN A C 1
ATOM 585 O O . ASN A 1 74 ? -0.637 -8.113 9.150 1.00 73.44 74 ASN A O 1
ATOM 589 N N . ASP A 1 75 ? -1.415 -6.845 10.829 1.00 70.88 75 ASP A N 1
ATOM 590 C CA . ASP A 1 75 ? -0.444 -5.764 10.669 1.00 70.88 75 ASP A CA 1
ATOM 591 C C . ASP A 1 75 ? 0.973 -6.175 11.078 1.00 70.88 75 ASP A C 1
ATOM 593 O O . ASP A 1 75 ? 1.925 -5.829 10.375 1.00 70.88 75 ASP A O 1
ATOM 597 N N . VAL A 1 76 ? 1.126 -6.957 12.151 1.00 78.44 76 VAL A N 1
ATOM 598 C CA . VAL A 1 76 ? 2.430 -7.507 12.552 1.00 78.44 76 VAL A CA 1
ATOM 599 C C . VAL A 1 76 ? 2.914 -8.562 11.568 1.00 78.44 76 VAL A C 1
ATOM 601 O O . VAL A 1 76 ? 4.071 -8.499 11.168 1.00 78.44 76 VAL A O 1
ATOM 604 N N . VAL A 1 77 ? 2.049 -9.470 11.111 1.00 75.25 77 VAL A N 1
ATOM 605 C CA . VAL A 1 77 ? 2.420 -10.479 10.103 1.00 75.25 77 VAL A CA 1
ATOM 606 C C . VAL A 1 77 ? 2.860 -9.810 8.802 1.00 75.25 77 VAL A C 1
ATOM 608 O O . VAL A 1 77 ? 3.916 -10.129 8.273 1.00 75.25 77 VAL A O 1
ATOM 611 N N . ALA A 1 78 ? 2.109 -8.818 8.317 1.00 62.97 78 ALA A N 1
ATOM 612 C CA . ALA A 1 78 ? 2.500 -8.079 7.118 1.00 62.97 78 ALA A CA 1
ATOM 613 C C . ALA A 1 78 ? 3.814 -7.303 7.301 1.00 62.97 78 ALA A C 1
ATOM 615 O O . ALA A 1 78 ? 4.561 -7.135 6.343 1.00 62.97 78 ALA A O 1
ATOM 616 N N . SER A 1 79 ? 4.084 -6.801 8.507 1.00 68.69 79 SER A N 1
ATOM 617 C CA . SER A 1 79 ? 5.360 -6.149 8.817 1.00 68.69 79 SER A CA 1
ATOM 618 C C . SER A 1 79 ? 6.511 -7.164 8.893 1.00 68.69 79 SER A C 1
ATOM 620 O O . SER A 1 79 ? 7.620 -6.849 8.481 1.00 68.69 79 SER A O 1
ATOM 622 N N . ALA A 1 80 ? 6.251 -8.387 9.365 1.00 68.88 80 ALA A N 1
ATOM 623 C CA . ALA A 1 80 ? 7.233 -9.466 9.413 1.00 68.88 80 ALA A CA 1
ATOM 624 C C . ALA A 1 80 ? 7.603 -9.983 8.014 1.00 68.88 80 ALA A C 1
ATOM 626 O O . ALA A 1 80 ? 8.782 -10.192 7.749 1.00 68.88 80 ALA A O 1
ATOM 627 N N . ASP A 1 81 ? 6.630 -10.111 7.108 1.00 66.44 81 ASP A N 1
ATOM 628 C CA . ASP A 1 81 ? 6.891 -10.508 5.717 1.00 66.44 81 ASP A CA 1
ATOM 629 C C . ASP A 1 81 ? 7.756 -9.459 4.989 1.00 66.44 81 ASP A C 1
ATOM 631 O O . ASP A 1 81 ? 8.690 -9.810 4.274 1.00 66.44 81 ASP A O 1
ATOM 635 N N . ARG A 1 82 ? 7.522 -8.160 5.236 1.00 60.78 82 ARG A N 1
ATOM 636 C CA . ARG A 1 82 ? 8.388 -7.078 4.718 1.00 60.78 82 ARG A CA 1
ATOM 637 C C . ARG A 1 82 ? 9.802 -7.166 5.266 1.00 60.78 82 ARG A C 1
ATOM 639 O O . ARG A 1 82 ? 10.759 -7.038 4.515 1.00 60.78 82 ARG A O 1
ATOM 646 N N . PHE A 1 83 ? 9.920 -7.391 6.572 1.00 69.25 83 PHE A N 1
ATOM 647 C CA . PHE A 1 83 ? 11.213 -7.568 7.213 1.00 69.25 83 PHE A CA 1
ATOM 648 C C . PHE A 1 83 ? 11.980 -8.757 6.614 1.00 69.25 83 PHE A C 1
ATOM 650 O O . PHE A 1 83 ? 13.190 -8.655 6.436 1.00 69.25 83 PHE A O 1
ATOM 657 N N . ASP A 1 84 ? 11.300 -9.853 6.263 1.00 63.50 84 ASP A N 1
ATOM 658 C CA . ASP A 1 84 ? 11.922 -10.996 5.584 1.00 63.50 84 ASP A CA 1
ATOM 659 C C . ASP A 1 84 ? 12.417 -10.629 4.175 1.00 63.50 84 ASP A C 1
ATOM 661 O O . ASP A 1 84 ? 13.554 -10.943 3.820 1.00 63.50 84 ASP A O 1
ATOM 665 N N . GLU A 1 85 ? 11.620 -9.889 3.394 1.00 59.56 85 GLU A N 1
ATOM 666 C CA . GLU A 1 85 ? 12.031 -9.380 2.078 1.00 59.56 85 GLU A CA 1
ATOM 667 C C . GLU A 1 85 ? 13.245 -8.440 2.171 1.00 59.56 85 GLU A C 1
ATOM 669 O O . GLU A 1 85 ? 14.212 -8.588 1.412 1.00 59.56 85 GLU A O 1
ATOM 674 N N . ASP A 1 86 ? 13.223 -7.502 3.120 1.00 60.19 86 ASP A N 1
ATOM 675 C CA . ASP A 1 86 ? 14.316 -6.561 3.360 1.00 60.19 86 ASP A CA 1
ATOM 676 C C . ASP A 1 86 ? 15.570 -7.297 3.857 1.00 60.19 86 ASP A C 1
ATOM 678 O O . ASP A 1 86 ? 16.676 -7.054 3.372 1.00 60.19 86 ASP A O 1
ATOM 682 N N . LEU A 1 87 ? 15.427 -8.280 4.746 1.00 64.81 87 LEU A N 1
ATOM 683 C CA . LEU A 1 87 ? 16.544 -9.106 5.199 1.00 64.81 87 LEU A CA 1
ATOM 684 C C . LEU A 1 87 ? 17.140 -9.938 4.053 1.00 64.81 87 LEU A C 1
ATOM 686 O O . LEU A 1 87 ? 18.363 -9.983 3.896 1.00 64.81 87 LEU A O 1
ATOM 690 N N . ALA A 1 88 ? 16.305 -10.570 3.225 1.00 62.53 88 ALA A N 1
ATOM 691 C CA . ALA A 1 88 ? 16.748 -11.357 2.077 1.00 62.53 88 ALA A CA 1
ATOM 692 C C . ALA A 1 88 ? 17.507 -10.490 1.063 1.00 62.53 88 ALA A C 1
ATOM 694 O O . ALA A 1 88 ? 18.579 -10.868 0.580 1.00 62.53 88 ALA A O 1
ATOM 695 N N . ALA A 1 89 ? 17.001 -9.291 0.776 1.00 56.31 89 ALA A N 1
ATOM 696 C CA . ALA A 1 89 ? 17.693 -8.328 -0.067 1.00 56.31 89 ALA A CA 1
ATOM 697 C C . ALA A 1 89 ? 19.025 -7.861 0.556 1.00 56.31 89 ALA A C 1
ATOM 699 O O . ALA A 1 89 ? 20.002 -7.680 -0.175 1.00 56.31 89 ALA A O 1
ATOM 700 N N . ALA A 1 90 ? 19.115 -7.735 1.887 1.00 58.81 90 ALA A N 1
ATOM 701 C CA . ALA A 1 90 ? 20.338 -7.321 2.576 1.00 58.81 90 ALA A CA 1
ATOM 702 C C . ALA A 1 90 ? 21.416 -8.400 2.476 1.00 58.81 90 ALA A C 1
ATOM 704 O O . ALA A 1 90 ? 22.584 -8.090 2.232 1.00 58.81 90 ALA A O 1
ATOM 705 N N . ILE A 1 91 ? 21.014 -9.664 2.617 1.00 61.09 91 ILE A N 1
ATOM 706 C CA . ILE A 1 91 ? 21.885 -10.830 2.452 1.00 61.09 91 ILE A CA 1
ATOM 707 C C . ILE A 1 91 ? 22.412 -10.897 1.011 1.00 61.09 91 ILE A C 1
ATOM 709 O O . ILE A 1 91 ? 23.627 -10.962 0.820 1.00 61.09 91 ILE A O 1
ATOM 713 N N . ASN A 1 92 ? 21.536 -10.769 0.007 1.00 59.22 92 ASN A N 1
ATOM 714 C CA . ASN A 1 92 ? 21.928 -10.758 -1.411 1.00 59.22 92 ASN A CA 1
ATOM 715 C C . ASN A 1 92 ? 22.878 -9.591 -1.750 1.00 59.22 92 ASN A C 1
ATOM 717 O O . ASN A 1 92 ? 23.808 -9.733 -2.541 1.00 59.22 92 ASN A O 1
ATOM 721 N N . ALA A 1 93 ? 22.678 -8.419 -1.140 1.00 54.94 93 ALA A N 1
ATOM 722 C CA . ALA A 1 93 ? 23.570 -7.273 -1.317 1.00 54.94 93 ALA A CA 1
ATOM 723 C C . ALA A 1 93 ? 24.938 -7.466 -0.631 1.00 54.94 93 ALA A C 1
ATOM 725 O O . ALA A 1 93 ? 25.926 -6.840 -1.029 1.00 54.94 93 ALA A O 1
ATOM 726 N N . ALA A 1 94 ? 25.011 -8.313 0.399 1.00 58.84 94 ALA A N 1
ATOM 727 C CA . ALA A 1 94 ? 26.226 -8.583 1.157 1.00 58.84 94 ALA A CA 1
ATOM 728 C C . ALA A 1 94 ? 27.105 -9.690 0.545 1.00 58.84 94 ALA A C 1
ATOM 730 O O . ALA A 1 94 ? 28.316 -9.675 0.780 1.00 58.84 94 ALA A O 1
ATOM 731 N N . ASP A 1 95 ? 26.539 -10.624 -0.231 1.00 49.12 95 ASP A N 1
ATOM 732 C CA . ASP A 1 95 ? 27.259 -11.817 -0.710 1.00 49.12 95 ASP A CA 1
ATOM 733 C C . ASP A 1 95 ? 28.004 -11.659 -2.051 1.00 49.12 95 ASP A C 1
ATOM 735 O O . ASP A 1 95 ? 28.904 -12.448 -2.347 1.00 49.12 95 ASP A O 1
ATOM 739 N N . GLY A 1 96 ? 27.667 -10.655 -2.869 1.00 50.59 96 GLY A N 1
ATOM 740 C CA . GLY A 1 96 ? 28.310 -10.389 -4.161 1.00 50.59 96 GLY A CA 1
ATOM 741 C C . GLY A 1 96 ? 28.389 -11.572 -5.148 1.00 50.59 96 GLY A C 1
ATOM 742 O O . GLY A 1 96 ? 29.190 -11.499 -6.083 1.00 50.59 96 GLY A O 1
ATOM 743 N N . SER A 1 97 ? 27.617 -12.655 -4.978 1.00 40.09 97 SER A N 1
ATOM 744 C CA . SER A 1 97 ? 27.752 -13.890 -5.767 1.00 40.09 97 SER A CA 1
ATOM 745 C C . SER A 1 97 ? 26.403 -14.546 -6.097 1.00 40.09 97 SER A C 1
ATOM 747 O O . SER A 1 97 ? 25.891 -15.409 -5.398 1.00 40.09 97 SER A O 1
ATOM 749 N N . ILE A 1 98 ? 25.868 -14.178 -7.263 1.00 41.09 98 ILE A N 1
ATOM 750 C CA . ILE A 1 98 ? 24.685 -14.787 -7.889 1.00 41.09 98 ILE A CA 1
ATOM 751 C C . ILE A 1 98 ? 25.058 -16.145 -8.527 1.00 41.09 98 ILE A C 1
ATOM 753 O O . ILE A 1 98 ? 26.089 -16.225 -9.209 1.00 41.09 98 ILE A O 1
ATOM 757 N N . PRO A 1 99 ? 24.198 -17.182 -8.486 1.00 30.27 99 PRO A N 1
ATOM 758 C CA . PRO A 1 99 ? 24.137 -18.177 -9.552 1.00 30.27 99 PRO A CA 1
ATOM 759 C C . PRO A 1 99 ? 23.595 -17.513 -10.831 1.00 30.27 99 PRO A C 1
ATOM 761 O O . PRO A 1 99 ? 22.394 -17.360 -11.013 1.00 30.27 99 PRO A O 1
ATOM 764 N N . LEU A 1 100 ? 24.524 -17.051 -11.673 1.00 34.28 100 LEU A N 1
ATOM 765 C CA . LEU A 1 100 ? 24.409 -16.669 -13.090 1.00 34.28 100 LEU A CA 1
ATOM 766 C C . LEU A 1 100 ? 22.998 -16.359 -13.647 1.00 34.28 100 LEU A C 1
ATOM 768 O O . LEU A 1 100 ? 22.414 -17.163 -14.375 1.00 34.28 100 LEU A O 1
ATOM 772 N N . THR A 1 101 ? 22.546 -15.117 -13.483 1.00 29.30 101 THR A N 1
ATOM 773 C CA . THR A 1 101 ? 21.891 -14.382 -14.581 1.00 29.30 101 THR A CA 1
ATOM 774 C C . THR A 1 101 ? 22.930 -13.471 -15.260 1.00 29.30 101 THR A C 1
ATOM 776 O O . THR A 1 101 ? 23.838 -12.980 -14.582 1.00 29.30 101 THR A O 1
ATOM 779 N N . PRO A 1 102 ? 22.904 -13.298 -16.600 1.00 30.20 102 PRO A N 1
ATOM 780 C CA . PRO A 1 102 ? 24.005 -12.679 -17.341 1.00 30.20 102 PRO A CA 1
ATOM 781 C C . PRO A 1 102 ? 24.356 -11.262 -16.873 1.00 30.20 102 PRO A C 1
ATOM 783 O O . PRO A 1 102 ? 23.492 -10.411 -16.677 1.00 30.20 102 PRO A O 1
ATOM 786 N N . GLN A 1 103 ? 25.662 -11.023 -16.747 1.00 32.66 103 GLN A N 1
ATOM 787 C CA . GLN A 1 103 ? 26.280 -9.769 -16.322 1.00 32.66 103 GLN A CA 1
ATOM 788 C C . GLN A 1 103 ? 25.862 -8.587 -17.209 1.00 32.66 103 GLN A C 1
ATOM 790 O O . GLN A 1 103 ? 26.239 -8.493 -18.376 1.00 32.66 103 GLN A O 1
ATOM 795 N N . GLY A 1 104 ? 25.116 -7.665 -16.602 1.00 28.91 104 GLY A N 1
ATOM 796 C CA . GLY A 1 104 ? 24.688 -6.389 -17.181 1.00 28.91 104 GLY A CA 1
ATOM 797 C C . GLY A 1 104 ? 23.852 -5.536 -16.220 1.00 28.91 104 GLY A C 1
ATOM 798 O O . GLY A 1 104 ? 23.817 -4.316 -16.351 1.00 28.91 104 GLY A O 1
ATOM 799 N N . GLU A 1 105 ? 23.241 -6.143 -15.203 1.00 33.84 105 GLU A N 1
ATOM 800 C CA . GLU A 1 105 ? 22.347 -5.454 -14.273 1.00 33.84 105 GLU A CA 1
ATOM 801 C C . GLU A 1 105 ? 23.043 -5.169 -12.941 1.00 33.84 105 GLU A C 1
ATOM 803 O O . GLU A 1 105 ? 23.027 -5.971 -12.011 1.00 33.84 105 GLU A O 1
ATOM 808 N N . ARG A 1 106 ? 23.638 -3.979 -12.814 1.00 32.12 106 ARG A N 1
ATOM 809 C CA . ARG A 1 106 ? 23.785 -3.377 -11.485 1.00 32.12 106 ARG A CA 1
ATOM 810 C C . ARG A 1 106 ? 22.400 -2.906 -11.050 1.00 32.12 106 ARG A C 1
ATOM 812 O O . ARG A 1 106 ? 22.037 -1.757 -11.291 1.00 32.12 106 ARG A O 1
ATOM 819 N N . ALA A 1 107 ? 21.629 -3.797 -10.436 1.00 38.25 107 ALA A N 1
ATOM 820 C CA . ALA A 1 107 ? 20.543 -3.386 -9.562 1.00 38.25 107 ALA A CA 1
ATOM 821 C C . ALA A 1 107 ? 21.185 -2.596 -8.405 1.00 38.25 107 ALA A C 1
ATOM 823 O O . ALA A 1 107 ? 21.726 -3.168 -7.465 1.00 38.25 107 ALA A O 1
ATOM 824 N N . ASN A 1 108 ? 21.225 -1.268 -8.531 1.00 40.25 108 ASN A N 1
ATOM 825 C CA . ASN A 1 108 ? 21.596 -0.347 -7.455 1.00 40.25 108 ASN A CA 1
ATOM 826 C C . ASN A 1 108 ? 20.459 -0.336 -6.420 1.00 40.25 108 ASN A C 1
ATOM 828 O O . ASN A 1 108 ? 19.723 0.638 -6.308 1.00 40.25 108 ASN A O 1
ATOM 832 N N . VAL A 1 109 ? 20.270 -1.443 -5.705 1.00 47.47 109 VAL A N 1
ATOM 833 C CA . VAL A 1 109 ? 19.288 -1.539 -4.624 1.00 47.47 109 VAL A CA 1
ATOM 834 C C . VAL A 1 109 ? 20.064 -1.670 -3.325 1.00 47.47 109 VAL A C 1
ATOM 836 O O . VAL A 1 109 ? 20.409 -2.760 -2.884 1.00 47.47 109 VAL A O 1
ATOM 839 N N . ASN A 1 110 ? 20.412 -0.528 -2.742 1.00 55.53 110 ASN A N 1
ATOM 840 C CA . ASN A 1 110 ? 20.806 -0.467 -1.343 1.00 55.53 110 ASN A CA 1
ATOM 841 C C . ASN A 1 110 ? 19.516 -0.298 -0.527 1.00 55.53 110 ASN A C 1
ATOM 843 O O . ASN A 1 110 ? 18.772 0.653 -0.741 1.00 55.53 110 ASN A O 1
ATOM 847 N N . LEU A 1 111 ? 19.225 -1.214 0.393 1.00 51.28 111 LEU A N 1
ATOM 848 C CA . LEU A 1 111 ? 18.008 -1.168 1.216 1.00 51.28 111 LEU A CA 1
ATOM 849 C C . LEU A 1 111 ? 17.917 0.068 2.102 1.00 51.28 111 LEU A C 1
ATOM 851 O O . LEU A 1 111 ? 16.826 0.588 2.316 1.00 51.28 111 LEU A O 1
ATOM 855 N N . ALA A 1 112 ? 19.064 0.582 2.551 1.00 52.03 112 ALA A N 1
ATOM 856 C CA . ALA A 1 112 ? 19.109 1.858 3.253 1.00 52.03 112 ALA A CA 1
ATOM 857 C C . ALA A 1 112 ? 18.586 2.997 2.360 1.00 52.03 112 ALA A C 1
ATOM 859 O O . ALA A 1 112 ? 17.931 3.915 2.850 1.00 52.03 112 ALA A O 1
ATOM 860 N N . ASP A 1 113 ? 18.807 2.907 1.043 1.00 70.44 113 ASP A N 1
ATOM 861 C CA . ASP A 1 113 ? 18.274 3.874 0.086 1.00 70.44 113 ASP A CA 1
ATOM 862 C C . ASP A 1 113 ? 16.760 3.661 -0.099 1.00 70.44 113 ASP A C 1
ATOM 864 O O . ASP A 1 113 ? 16.026 4.642 -0.168 1.00 70.44 113 ASP A O 1
ATOM 868 N N . ARG A 1 114 ? 16.260 2.410 -0.088 1.00 78.19 114 ARG A N 1
ATOM 869 C CA . ARG A 1 114 ? 14.810 2.128 -0.118 1.00 78.19 114 ARG A CA 1
ATOM 870 C C . ARG A 1 114 ? 14.082 2.709 1.083 1.00 78.19 114 ARG A C 1
ATOM 872 O O . ARG A 1 114 ? 13.189 3.535 0.920 1.00 78.19 114 ARG A O 1
ATOM 879 N N . ARG A 1 115 ? 14.506 2.354 2.292 1.00 75.25 115 ARG A N 1
ATOM 880 C CA . ARG A 1 115 ? 13.856 2.831 3.515 1.00 75.25 115 ARG A CA 1
ATOM 881 C C . ARG A 1 115 ? 13.898 4.355 3.631 1.00 75.25 115 ARG A C 1
ATOM 883 O O . ARG A 1 115 ? 12.914 4.975 4.034 1.00 75.25 115 ARG A O 1
ATOM 890 N N . ALA A 1 116 ? 15.015 4.975 3.248 1.00 77.56 116 ALA A N 1
ATOM 891 C CA . ALA A 1 116 ? 15.133 6.428 3.219 1.00 77.56 116 ALA A CA 1
ATOM 892 C C . ALA A 1 116 ? 14.179 7.073 2.199 1.00 77.56 116 ALA A C 1
ATOM 894 O O . ALA A 1 116 ? 13.567 8.096 2.513 1.00 77.56 116 ALA A O 1
ATOM 895 N N . ASN A 1 117 ? 14.017 6.476 1.013 1.00 87.56 117 ASN A N 1
ATOM 896 C CA . ASN A 1 117 ? 13.087 6.955 -0.011 1.00 87.56 117 ASN A CA 1
ATOM 897 C C . ASN A 1 117 ? 11.628 6.870 0.453 1.00 87.56 117 ASN A C 1
ATOM 899 O O . ASN A 1 117 ? 10.897 7.853 0.322 1.00 87.56 117 ASN A O 1
ATOM 903 N N . GLU A 1 118 ? 11.228 5.751 1.059 1.00 88.81 118 GLU A N 1
ATOM 904 C CA . GLU A 1 118 ? 9.887 5.557 1.626 1.00 88.81 118 GLU A CA 1
ATOM 905 C C . GLU A 1 118 ? 9.582 6.604 2.706 1.00 88.81 118 GLU A C 1
ATOM 907 O O . GLU A 1 118 ? 8.550 7.280 2.659 1.00 88.81 118 GLU A O 1
ATOM 912 N N . VAL A 1 119 ? 10.508 6.813 3.651 1.00 84.25 119 VAL A N 1
ATOM 913 C CA . VAL A 1 119 ? 10.373 7.845 4.693 1.00 84.25 119 VAL A CA 1
ATOM 914 C C . VAL A 1 119 ? 10.269 9.238 4.074 1.00 84.25 119 VAL A C 1
ATOM 916 O O . VAL A 1 119 ? 9.404 10.021 4.471 1.00 84.25 119 VAL A O 1
ATOM 919 N N . ALA A 1 120 ? 11.119 9.556 3.097 1.00 88.50 120 ALA A N 1
ATOM 920 C CA . ALA A 1 120 ? 11.115 10.856 2.437 1.00 88.50 120 ALA A CA 1
ATOM 921 C C . ALA A 1 120 ? 9.796 11.114 1.689 1.00 88.50 120 ALA A C 1
ATOM 923 O O . ALA A 1 120 ? 9.216 12.195 1.815 1.00 88.50 120 ALA A O 1
ATOM 924 N N . ALA A 1 121 ? 9.284 10.126 0.952 1.00 94.94 121 ALA A N 1
ATOM 925 C CA . ALA A 1 121 ? 8.016 10.226 0.235 1.00 94.94 121 ALA A CA 1
ATOM 926 C C . ALA A 1 121 ? 6.820 10.366 1.192 1.00 94.94 121 ALA A C 1
ATOM 928 O O . ALA A 1 121 ? 5.924 11.193 0.979 1.00 94.94 121 ALA A O 1
ATOM 929 N N . PHE A 1 122 ? 6.837 9.619 2.299 1.00 95.81 122 PHE A N 1
ATOM 930 C CA . PHE A 1 122 ? 5.834 9.733 3.350 1.00 95.81 122 PHE A CA 1
ATOM 931 C C . PHE A 1 122 ? 5.838 11.129 3.983 1.00 95.81 122 PHE A C 1
ATOM 933 O O . PHE A 1 122 ? 4.795 11.783 4.044 1.00 95.81 122 PHE A O 1
ATOM 940 N N . GLN A 1 123 ? 7.007 11.638 4.383 1.00 94.00 123 GLN A N 1
ATOM 941 C CA . GLN A 1 123 ? 7.156 12.976 4.963 1.00 94.00 123 GLN A CA 1
ATOM 942 C C . GLN A 1 123 ? 6.665 14.085 4.024 1.00 94.00 123 GLN A C 1
ATOM 944 O O . GLN A 1 123 ? 6.063 15.055 4.488 1.00 94.00 123 GLN A O 1
ATOM 949 N N . GLN A 1 124 ? 6.872 13.956 2.711 1.00 96.12 124 GLN A N 1
ATOM 950 C CA . GLN A 1 124 ? 6.369 14.931 1.737 1.00 96.12 124 GLN A CA 1
ATOM 951 C C . GLN A 1 124 ? 4.835 15.022 1.732 1.00 96.12 124 GLN A C 1
ATOM 953 O O . GLN A 1 124 ? 4.289 16.102 1.509 1.00 96.12 124 GLN A O 1
ATOM 958 N N . THR A 1 12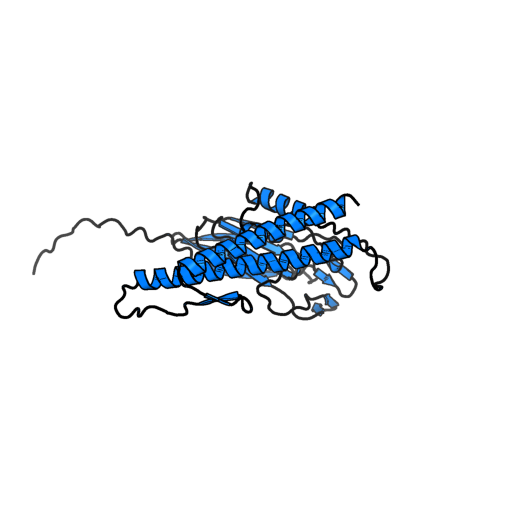5 ? 4.142 13.913 2.008 1.00 96.00 125 THR A N 1
ATOM 959 C CA . THR A 1 125 ? 2.671 13.834 1.958 1.00 96.00 125 THR A CA 1
ATOM 960 C C . THR A 1 125 ? 2.009 14.056 3.321 1.00 96.00 125 THR A C 1
ATOM 962 O O . THR A 1 125 ? 0.964 14.710 3.401 1.00 96.00 125 THR A O 1
ATOM 965 N N . TYR A 1 126 ? 2.601 13.517 4.387 1.00 94.50 126 TYR A N 1
ATOM 966 C CA . TYR A 1 126 ? 2.052 13.508 5.748 1.00 94.50 126 TYR A CA 1
ATOM 967 C C . TYR A 1 126 ? 2.722 14.513 6.692 1.00 94.50 126 TYR A C 1
ATOM 969 O O . TYR A 1 126 ? 2.204 14.754 7.780 1.00 94.50 126 TYR A O 1
ATOM 977 N N . HIS A 1 127 ? 3.856 15.105 6.303 1.00 93.94 127 HIS A N 1
ATOM 978 C CA . HIS A 1 127 ? 4.614 16.086 7.095 1.00 93.94 127 HIS A CA 1
ATOM 979 C C . HIS A 1 127 ? 5.080 15.581 8.473 1.00 93.94 127 HIS A C 1
ATOM 981 O O . HIS A 1 127 ? 5.328 16.367 9.386 1.00 93.94 127 HIS A O 1
ATOM 987 N N . ARG A 1 128 ? 5.221 14.261 8.620 1.00 92.00 128 ARG A N 1
ATOM 988 C CA . ARG A 1 128 ? 5.748 13.574 9.806 1.00 92.00 128 ARG A CA 1
ATOM 989 C C . ARG A 1 128 ? 6.434 12.274 9.392 1.00 92.00 128 ARG A C 1
ATOM 991 O O . ARG A 1 128 ? 6.293 11.848 8.250 1.00 92.00 128 ARG A O 1
ATOM 998 N N . ASN A 1 129 ? 7.137 11.634 10.324 1.00 79.62 129 ASN A N 1
ATOM 999 C CA . ASN A 1 129 ? 7.663 10.285 10.110 1.00 79.62 129 ASN A CA 1
ATOM 1000 C C . ASN A 1 129 ? 6.539 9.242 10.157 1.00 79.62 129 ASN A C 1
ATOM 1002 O O . ASN A 1 129 ? 5.549 9.454 10.873 1.00 79.62 129 ASN A O 1
ATOM 1006 N N . PRO A 1 130 ? 6.693 8.116 9.439 1.00 78.06 130 PRO A N 1
ATOM 1007 C CA . PRO A 1 130 ? 5.837 6.961 9.642 1.00 78.06 130 PRO A CA 1
ATOM 1008 C C . PRO A 1 130 ? 6.085 6.372 11.036 1.00 78.06 130 PRO A C 1
ATOM 1010 O O . PRO A 1 130 ? 7.230 6.206 11.459 1.00 78.06 130 PRO A O 1
ATOM 1013 N N . THR A 1 131 ? 5.012 6.102 11.778 1.00 80.12 131 THR A N 1
ATOM 1014 C CA . THR A 1 131 ? 5.085 5.589 13.158 1.00 80.12 131 THR A CA 1
ATOM 1015 C C . THR A 1 131 ? 4.170 4.395 13.408 1.00 80.12 131 THR A C 1
ATOM 1017 O O . THR A 1 131 ? 4.321 3.722 14.422 1.00 80.12 131 THR A O 1
ATOM 1020 N N . SER A 1 132 ? 3.220 4.125 12.512 1.00 73.94 132 SER A N 1
ATOM 1021 C CA . SER A 1 132 ? 2.328 2.964 12.574 1.00 73.94 132 SER A CA 1
ATOM 1022 C C . SER A 1 132 ? 2.576 1.994 11.412 1.00 73.94 132 SER A C 1
ATOM 1024 O O . SER A 1 132 ? 3.130 2.399 10.388 1.00 73.94 132 SER A O 1
ATOM 1026 N N . PRO A 1 133 ? 2.121 0.730 11.508 1.00 78.12 133 PRO A N 1
ATOM 1027 C CA . PRO A 1 133 ? 2.177 -0.202 10.384 1.00 78.12 133 PRO A CA 1
ATOM 1028 C C . PRO A 1 133 ? 1.516 0.357 9.117 1.00 78.12 133 PRO A C 1
ATOM 1030 O O . PRO A 1 133 ? 2.094 0.275 8.038 1.00 78.12 133 PRO A O 1
ATOM 1033 N N . ASN A 1 134 ? 0.348 1.000 9.235 1.00 81.12 134 ASN A N 1
ATOM 1034 C CA . ASN A 1 134 ? -0.320 1.617 8.085 1.00 81.12 134 ASN A CA 1
ATOM 1035 C C . ASN A 1 134 ? 0.450 2.817 7.524 1.00 81.12 134 ASN A C 1
ATOM 1037 O O . ASN A 1 134 ? 0.437 3.009 6.312 1.00 81.12 134 ASN A O 1
ATOM 1041 N N . ASP A 1 135 ? 1.168 3.578 8.354 1.00 84.44 135 ASP A N 1
ATOM 1042 C CA . ASP A 1 135 ? 2.050 4.628 7.839 1.00 84.44 135 ASP A CA 1
ATOM 1043 C C . ASP A 1 135 ? 3.159 4.037 6.974 1.00 84.44 135 ASP A C 1
ATOM 1045 O O . ASP A 1 135 ? 3.446 4.565 5.907 1.00 84.44 135 ASP A O 1
ATOM 1049 N N . TRP A 1 136 ? 3.755 2.923 7.404 1.00 83.44 136 TRP A N 1
ATOM 1050 C CA . TRP A 1 136 ? 4.780 2.227 6.628 1.00 83.44 136 TRP A CA 1
ATOM 1051 C C . TRP A 1 136 ? 4.224 1.620 5.342 1.00 83.44 136 TRP A C 1
ATOM 1053 O O . TRP A 1 136 ? 4.863 1.714 4.296 1.00 83.44 136 TRP A O 1
ATOM 1063 N N . ARG A 1 137 ? 2.995 1.091 5.376 1.00 88.25 137 ARG A N 1
ATOM 1064 C CA . ARG A 1 137 ? 2.264 0.707 4.160 1.00 88.25 137 ARG A CA 1
ATOM 1065 C C . ARG A 1 137 ? 2.125 1.909 3.215 1.00 88.25 137 ARG A C 1
ATOM 1067 O O . ARG A 1 137 ? 2.470 1.822 2.039 1.00 88.25 137 ARG A O 1
ATOM 1074 N N . MET A 1 138 ? 1.670 3.052 3.720 1.00 93.88 138 MET A N 1
ATOM 1075 C CA . MET A 1 138 ? 1.520 4.262 2.908 1.00 93.88 138 MET A CA 1
ATOM 1076 C C . MET A 1 138 ? 2.860 4.831 2.425 1.00 93.88 138 MET A C 1
ATOM 1078 O O . MET A 1 138 ? 2.907 5.374 1.326 1.00 93.88 138 MET A O 1
ATOM 1082 N N . ALA A 1 139 ? 3.938 4.694 3.197 1.00 91.44 139 ALA A N 1
ATOM 1083 C CA . ALA A 1 139 ? 5.285 5.111 2.816 1.00 91.44 139 ALA A CA 1
ATOM 1084 C C . ALA A 1 139 ? 5.787 4.327 1.599 1.00 91.44 139 ALA A C 1
ATOM 1086 O O . ALA A 1 139 ? 6.214 4.926 0.615 1.00 91.44 139 ALA A O 1
ATOM 1087 N N . GLU A 1 140 ? 5.623 3.005 1.623 1.00 91.06 140 GLU A N 1
ATOM 1088 C CA . GLU A 1 140 ? 5.936 2.122 0.499 1.00 91.06 140 GLU A CA 1
ATOM 1089 C C . GLU A 1 140 ? 5.109 2.468 -0.748 1.00 91.06 140 GLU A C 1
ATOM 1091 O O . GLU A 1 140 ? 5.625 2.529 -1.863 1.00 91.06 140 GLU A O 1
ATOM 1096 N N . LEU A 1 141 ? 3.812 2.742 -0.579 1.00 95.56 141 LEU A N 1
ATOM 1097 C CA . LEU A 1 141 ? 2.952 3.139 -1.692 1.00 95.56 141 LEU A CA 1
ATOM 1098 C C . LEU A 1 141 ? 3.357 4.491 -2.295 1.00 95.56 141 LEU A C 1
ATOM 1100 O O . LEU A 1 141 ? 3.252 4.663 -3.509 1.00 95.56 141 LEU A O 1
ATOM 1104 N N . LEU A 1 142 ? 3.774 5.442 -1.458 1.00 97.06 142 LEU A N 1
ATOM 1105 C CA . LEU A 1 142 ? 4.155 6.795 -1.861 1.00 97.06 142 LEU A CA 1
ATOM 1106 C C . LEU A 1 142 ? 5.556 6.881 -2.465 1.00 97.06 142 LEU A C 1
ATOM 1108 O O . LEU A 1 142 ? 5.859 7.891 -3.098 1.00 97.06 142 LEU A O 1
ATOM 1112 N N . ASP A 1 143 ? 6.393 5.861 -2.292 1.00 94.69 143 ASP A N 1
ATOM 1113 C CA . ASP A 1 143 ? 7.724 5.827 -2.881 1.00 94.69 143 ASP A CA 1
ATOM 1114 C C . ASP A 1 143 ? 7.654 5.615 -4.406 1.00 94.69 143 ASP A C 1
ATOM 1116 O O . ASP A 1 143 ? 7.232 4.547 -4.867 1.00 94.69 143 ASP A O 1
ATOM 1120 N N . PRO A 1 144 ? 8.057 6.605 -5.228 1.00 93.62 144 PRO A N 1
ATOM 1121 C CA . PRO A 1 144 ? 8.028 6.459 -6.676 1.00 93.62 144 PRO A CA 1
ATOM 1122 C C . PRO A 1 144 ? 9.139 5.544 -7.193 1.00 93.62 144 PRO A C 1
ATOM 1124 O O . PRO A 1 144 ? 9.101 5.170 -8.363 1.00 93.62 144 PRO A O 1
ATOM 1127 N N . HIS A 1 145 ? 10.149 5.198 -6.399 1.00 89.56 145 HIS A N 1
ATOM 1128 C CA . HIS A 1 145 ? 11.261 4.407 -6.904 1.00 89.56 145 HIS A CA 1
ATOM 1129 C C . HIS A 1 145 ? 10.823 2.983 -7.264 1.00 89.56 145 HIS A C 1
ATOM 1131 O O . HIS A 1 145 ? 9.926 2.389 -6.660 1.00 89.56 145 HIS A O 1
ATOM 1137 N N . SER A 1 146 ? 11.458 2.460 -8.311 1.00 83.69 146 SER A N 1
ATOM 1138 C CA . SER A 1 146 ? 11.346 1.060 -8.706 1.00 83.69 146 SER A CA 1
ATOM 1139 C C . SER A 1 146 ? 12.643 0.349 -8.356 1.00 83.69 146 SER A C 1
ATOM 1141 O O . SER A 1 146 ? 13.715 0.762 -8.803 1.00 83.69 146 SER A O 1
ATOM 1143 N N . TYR A 1 147 ? 12.535 -0.744 -7.616 1.00 80.12 147 TYR A N 1
ATOM 1144 C CA . TYR A 1 147 ? 13.660 -1.565 -7.182 1.00 80.12 147 TYR A CA 1
ATOM 1145 C C . TYR A 1 147 ? 13.805 -2.827 -8.034 1.00 80.12 147 TYR A C 1
ATOM 1147 O O . TYR A 1 147 ? 14.886 -3.410 -8.120 1.00 80.12 147 TYR A O 1
ATOM 1155 N N . SER A 1 148 ? 12.748 -3.223 -8.745 1.00 73.62 148 SER A N 1
ATOM 1156 C CA . SER A 1 148 ? 12.791 -4.341 -9.677 1.00 73.62 148 SER A CA 1
ATOM 1157 C C . SER A 1 148 ? 13.608 -4.013 -10.931 1.00 73.62 148 SER A C 1
ATOM 1159 O O . SER A 1 148 ? 13.304 -3.070 -11.669 1.00 73.62 148 SER A O 1
ATOM 1161 N N . ALA A 1 149 ? 14.591 -4.863 -11.247 1.00 70.12 149 ALA A N 1
ATOM 1162 C CA . ALA A 1 149 ? 15.422 -4.740 -12.448 1.00 70.12 149 ALA A CA 1
ATOM 1163 C C . ALA A 1 149 ? 14.597 -4.679 -13.750 1.00 70.12 149 ALA A C 1
ATOM 1165 O O . ALA A 1 149 ? 14.952 -3.947 -14.677 1.00 70.12 149 ALA A O 1
ATOM 1166 N N . LYS A 1 150 ? 13.430 -5.349 -13.788 1.00 72.38 150 LYS A N 1
ATOM 1167 C CA . LYS A 1 150 ? 12.519 -5.350 -14.949 1.00 72.38 150 LYS A CA 1
ATOM 1168 C C . LYS A 1 150 ? 12.098 -3.937 -15.371 1.00 72.38 150 LYS A C 1
ATOM 1170 O O . LYS A 1 150 ? 11.873 -3.689 -16.552 1.00 72.38 150 LYS A O 1
ATOM 1175 N N . ASN A 1 151 ? 12.033 -3.007 -14.417 1.00 77.62 151 ASN A N 1
ATOM 1176 C CA . ASN A 1 151 ? 11.602 -1.629 -14.633 1.00 77.62 151 ASN A CA 1
ATOM 1177 C C . ASN A 1 151 ? 12.722 -0.730 -15.193 1.00 77.62 151 ASN A C 1
ATOM 1179 O O . ASN A 1 151 ? 12.474 0.441 -15.468 1.00 77.62 151 ASN A O 1
ATOM 1183 N N . LYS A 1 152 ? 13.950 -1.243 -15.376 1.00 75.50 152 LYS A N 1
ATOM 1184 C CA . LYS A 1 152 ? 15.110 -0.523 -15.946 1.00 75.50 152 LYS A CA 1
ATOM 1185 C C . LYS A 1 152 ? 15.363 0.861 -15.327 1.00 75.50 152 LYS A C 1
ATOM 1187 O O . LYS A 1 152 ? 15.761 1.795 -16.019 1.00 75.50 152 LYS A O 1
ATOM 1192 N N . GLY A 1 153 ? 15.109 0.992 -14.024 1.00 77.19 153 GLY A N 1
ATOM 1193 C CA . GLY A 1 153 ? 15.279 2.240 -13.277 1.00 77.19 153 GLY A CA 1
ATOM 1194 C C . GLY A 1 153 ? 14.223 3.317 -13.555 1.00 77.19 153 GLY A C 1
ATOM 1195 O O . GLY A 1 153 ? 14.380 4.436 -13.076 1.00 77.19 153 GLY A O 1
ATOM 1196 N N . LEU A 1 154 ? 13.159 3.023 -14.314 1.00 84.38 154 LEU A N 1
ATOM 1197 C CA . LEU A 1 154 ? 12.026 3.940 -14.431 1.00 84.38 154 LEU A CA 1
ATOM 1198 C C . LEU A 1 154 ? 11.208 3.910 -13.144 1.00 84.38 154 LEU A C 1
ATOM 1200 O O . LEU A 1 154 ? 10.812 2.848 -12.666 1.00 84.38 154 LEU A O 1
ATOM 1204 N N . ASN A 1 155 ? 10.911 5.093 -12.626 1.00 91.56 155 ASN A N 1
ATOM 1205 C CA . ASN A 1 155 ? 10.076 5.264 -11.450 1.00 91.56 155 ASN A CA 1
ATOM 1206 C C . ASN A 1 155 ? 8.591 5.033 -11.768 1.00 91.56 155 ASN A C 1
ATOM 1208 O O . ASN A 1 155 ? 8.134 5.166 -12.906 1.00 91.56 155 ASN A O 1
ATOM 1212 N N . SER A 1 156 ? 7.849 4.686 -10.727 1.00 93.88 156 SER A N 1
ATOM 1213 C CA . SER A 1 156 ? 6.393 4.662 -10.693 1.00 93.88 156 SER A CA 1
ATOM 1214 C C . SER A 1 156 ? 5.839 6.087 -10.672 1.00 93.88 156 SER A C 1
ATOM 1216 O O . SER A 1 156 ? 6.449 7.007 -10.129 1.00 93.88 156 SER A O 1
ATOM 1218 N N . GLU A 1 157 ? 4.654 6.265 -11.243 1.00 94.88 157 GLU A N 1
ATOM 1219 C CA . GLU A 1 157 ? 3.925 7.531 -11.194 1.00 94.88 157 GLU A CA 1
ATOM 1220 C C . GLU A 1 157 ? 2.880 7.477 -10.081 1.00 94.88 157 GLU A C 1
ATOM 1222 O O . GLU A 1 157 ? 2.179 6.474 -9.919 1.00 94.88 157 GLU A O 1
ATOM 1227 N N . ILE A 1 158 ? 2.777 8.557 -9.306 1.00 95.81 158 ILE A N 1
ATOM 1228 C CA . ILE A 1 158 ? 1.945 8.613 -8.101 1.00 95.81 158 ILE A CA 1
ATOM 1229 C C . ILE A 1 158 ? 1.087 9.873 -8.131 1.00 95.81 158 ILE A C 1
ATOM 1231 O O . ILE A 1 158 ? 1.564 10.979 -8.397 1.00 95.81 158 ILE A O 1
ATOM 1235 N N . LYS A 1 159 ? -0.200 9.709 -7.829 1.00 95.88 159 LYS A N 1
ATOM 1236 C CA . LYS A 1 159 ? -1.138 10.805 -7.599 1.00 95.88 159 LYS A CA 1
ATOM 1237 C C . LYS A 1 159 ? -1.823 10.648 -6.261 1.00 95.88 159 LYS A C 1
ATOM 1239 O O . LYS A 1 159 ? -2.181 9.549 -5.853 1.00 95.88 159 LYS A O 1
ATOM 1244 N N . VAL A 1 160 ? -2.027 11.785 -5.611 1.00 95.75 160 VAL A N 1
ATOM 1245 C CA . VAL A 1 160 ? -2.637 11.870 -4.293 1.00 95.75 160 VAL A CA 1
ATOM 1246 C C . VAL A 1 160 ? -3.844 12.793 -4.379 1.00 95.75 160 VAL A C 1
ATOM 1248 O O . VAL A 1 160 ? -3.725 13.926 -4.844 1.00 95.75 160 VAL A O 1
ATOM 1251 N N . ALA A 1 161 ? -4.990 12.317 -3.909 1.00 93.50 161 ALA A N 1
ATOM 1252 C CA . ALA A 1 161 ? -6.168 13.127 -3.640 1.00 93.50 161 ALA A CA 1
ATOM 1253 C C . ALA A 1 161 ? -6.437 13.158 -2.134 1.00 93.50 161 ALA A C 1
ATOM 1255 O O . ALA 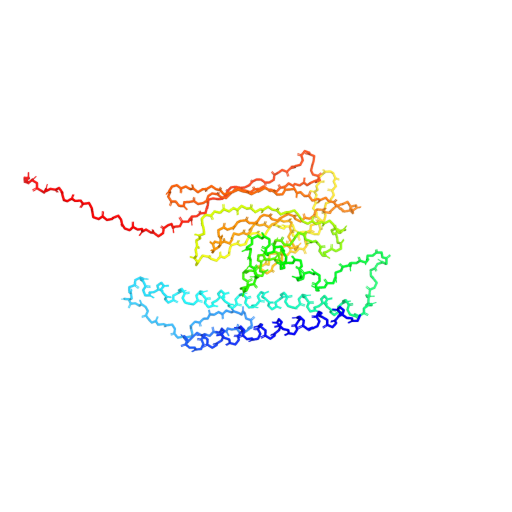A 1 161 ? -6.057 12.247 -1.397 1.00 93.50 161 ALA A O 1
ATOM 1256 N N . ARG A 1 162 ? -7.097 14.223 -1.679 1.00 93.00 162 ARG A N 1
ATOM 1257 C CA . ARG A 1 162 ? -7.486 14.406 -0.279 1.00 93.00 162 ARG A CA 1
ATOM 1258 C C . ARG A 1 162 ? -9.001 1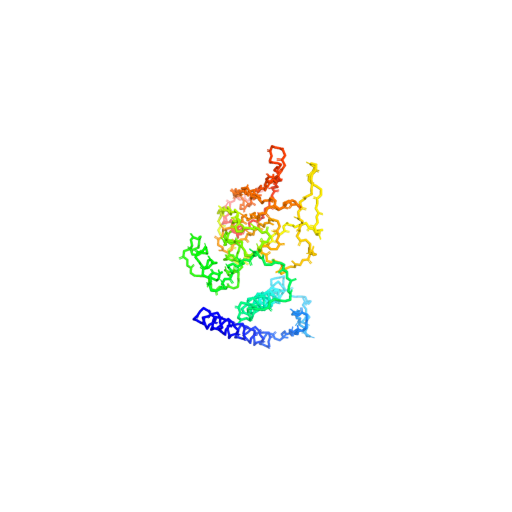4.476 -0.154 1.00 93.00 162 ARG A C 1
ATOM 1260 O O . ARG A 1 162 ? -9.674 14.949 -1.068 1.00 93.00 162 ARG A O 1
ATOM 1267 N N . PHE A 1 163 ? -9.503 14.030 0.985 1.00 90.06 163 PHE A N 1
ATOM 1268 C CA . PHE A 1 163 ? -10.894 14.151 1.411 1.00 90.06 163 PHE A CA 1
ATOM 1269 C C . PHE A 1 163 ? -10.938 14.374 2.927 1.00 90.06 163 PHE A C 1
ATOM 1271 O O . PHE A 1 163 ? -9.896 14.379 3.586 1.00 90.06 163 PHE A O 1
ATOM 1278 N N . THR A 1 164 ? -12.122 14.589 3.493 1.00 90.06 164 THR A N 1
ATOM 1279 C CA . THR A 1 164 ? -12.265 14.805 4.933 1.00 90.06 164 THR A CA 1
ATOM 1280 C C . THR A 1 164 ? -11.896 13.525 5.701 1.00 90.06 164 THR A C 1
ATOM 1282 O O . THR A 1 164 ? -12.584 12.513 5.524 1.00 90.06 164 THR A O 1
ATOM 1285 N N . PRO A 1 165 ? -10.875 13.545 6.587 1.00 90.69 165 PRO A N 1
ATOM 1286 C CA . PRO A 1 165 ? -10.476 12.368 7.357 1.00 90.69 165 PRO A CA 1
ATOM 1287 C C . PRO A 1 165 ? -11.636 11.749 8.145 1.00 90.69 165 PRO A C 1
ATOM 1289 O O . PRO A 1 165 ? -12.484 12.455 8.691 1.00 90.69 165 PRO A O 1
ATOM 1292 N N . GLN A 1 166 ? -11.647 10.421 8.223 1.00 84.00 166 GLN A N 1
ATOM 1293 C CA . GLN A 1 166 ? -12.617 9.584 8.926 1.00 84.00 166 GLN A CA 1
ATOM 1294 C C . GLN A 1 166 ? -11.898 8.632 9.898 1.00 84.00 166 GLN A C 1
ATOM 1296 O O . GLN A 1 166 ? -11.770 7.440 9.601 1.00 84.00 166 GLN A O 1
ATOM 1301 N N . PRO A 1 167 ? -11.426 9.138 11.053 1.00 83.94 167 PRO A N 1
ATOM 1302 C CA . PRO A 1 167 ? -10.639 8.357 12.002 1.00 83.94 167 PRO A CA 1
ATOM 1303 C C . PRO A 1 167 ? -11.331 7.075 12.477 1.00 83.94 167 PRO A C 1
ATOM 1305 O O . PRO A 1 167 ? -12.537 7.055 12.729 1.00 83.94 167 PRO A O 1
ATOM 1308 N N . GLY A 1 168 ? -10.542 6.015 12.647 1.00 78.31 168 GLY A N 1
ATOM 1309 C CA . GLY A 1 168 ? -10.985 4.706 13.125 1.00 78.31 168 GLY A CA 1
ATOM 1310 C C . GLY A 1 168 ? -11.465 3.767 12.018 1.00 78.31 168 GLY A C 1
ATOM 1311 O O . GLY A 1 168 ? -11.935 2.672 12.319 1.00 78.31 168 GLY A O 1
ATOM 1312 N N . ARG A 1 169 ? -11.355 4.170 10.746 1.00 79.50 169 ARG A N 1
ATOM 1313 C CA . ARG A 1 169 ? -11.757 3.347 9.593 1.00 79.50 169 ARG A CA 1
ATOM 1314 C C . ARG A 1 169 ? -10.583 2.670 8.895 1.00 79.50 169 ARG A C 1
ATOM 1316 O O . ARG A 1 169 ? -10.809 1.740 8.123 1.00 79.50 169 ARG A O 1
ATOM 1323 N N . GLY A 1 170 ? -9.356 3.090 9.199 1.00 81.19 170 GLY A N 1
ATOM 1324 C CA . GLY A 1 170 ? -8.142 2.422 8.752 1.00 81.19 170 GLY A CA 1
ATOM 1325 C C . GLY A 1 170 ? -7.870 2.559 7.255 1.00 81.19 170 GLY A C 1
ATOM 1326 O O . GLY A 1 170 ? -8.198 3.565 6.625 1.00 81.19 170 GLY A O 1
ATOM 1327 N N . LEU A 1 171 ? -7.232 1.528 6.700 1.00 86.19 171 LEU A N 1
ATOM 1328 C CA . LEU A 1 171 ? -6.716 1.497 5.337 1.00 86.19 171 LEU A CA 1
ATOM 1329 C C . LEU A 1 171 ? -7.531 0.529 4.472 1.00 86.19 171 LEU A C 1
ATOM 1331 O O . LEU A 1 171 ? -7.747 -0.621 4.853 1.00 86.19 171 LEU A O 1
ATOM 1335 N N . VAL A 1 172 ? -7.924 0.968 3.278 1.00 87.12 172 VAL A N 1
ATOM 1336 C CA . VAL A 1 172 ? -8.435 0.083 2.222 1.00 87.12 172 VAL A CA 1
ATOM 1337 C C . VAL A 1 172 ? -7.413 0.030 1.099 1.00 87.12 172 VAL A C 1
ATOM 1339 O O . VAL A 1 172 ? -7.050 1.070 0.559 1.00 87.12 172 VAL A O 1
ATOM 1342 N N . ALA A 1 173 ? -6.979 -1.174 0.731 1.00 89.62 173 ALA A N 1
ATOM 1343 C CA . ALA A 1 173 ? -6.008 -1.405 -0.331 1.00 89.62 173 ALA A CA 1
ATOM 1344 C C . ALA A 1 173 ? -6.657 -2.123 -1.520 1.00 89.62 173 ALA A C 1
ATOM 1346 O O . ALA A 1 173 ? -7.289 -3.168 -1.361 1.00 89.62 173 ALA A O 1
ATOM 1347 N N . MET A 1 174 ? -6.488 -1.569 -2.721 1.00 89.12 174 MET A N 1
ATOM 1348 C CA . MET A 1 174 ? -6.876 -2.201 -3.980 1.00 89.12 174 MET A CA 1
ATOM 1349 C C . MET A 1 174 ? -5.651 -2.340 -4.880 1.00 89.12 174 MET A C 1
ATOM 1351 O O . MET A 1 174 ? -5.029 -1.340 -5.238 1.00 89.12 174 MET A O 1
ATOM 1355 N N . ASN A 1 175 ? -5.345 -3.576 -5.275 1.00 90.19 175 ASN A N 1
ATOM 1356 C CA . ASN A 1 175 ? -4.168 -3.919 -6.072 1.00 90.19 175 ASN A CA 1
ATOM 1357 C C . ASN A 1 175 ? -4.617 -4.552 -7.395 1.00 90.19 175 ASN A C 1
ATOM 1359 O O . ASN A 1 175 ? -5.207 -5.633 -7.403 1.00 90.19 175 ASN A O 1
ATOM 1363 N N . ALA A 1 176 ? -4.329 -3.893 -8.515 1.00 89.62 176 ALA A N 1
ATOM 1364 C CA . ALA A 1 176 ? -4.593 -4.414 -9.850 1.00 89.62 176 ALA A CA 1
ATOM 1365 C C . ALA A 1 176 ? -3.327 -5.073 -10.403 1.00 89.62 176 ALA A C 1
ATOM 1367 O O . ALA A 1 176 ? -2.273 -4.441 -10.473 1.00 89.62 176 ALA A O 1
ATOM 1368 N N . PHE A 1 177 ? -3.427 -6.336 -10.811 1.00 89.06 177 PHE A N 1
ATOM 1369 C CA . PHE A 1 177 ? -2.295 -7.113 -11.312 1.00 89.06 177 PHE A CA 1
ATOM 1370 C C . PHE A 1 177 ? -2.715 -8.062 -12.430 1.00 89.06 177 PHE A C 1
ATOM 1372 O O . PHE A 1 177 ? -3.887 -8.414 -12.574 1.00 89.06 177 PHE A O 1
ATOM 1379 N N . ILE A 1 178 ? -1.731 -8.486 -13.215 1.00 83.69 178 ILE A N 1
ATOM 1380 C CA . ILE A 1 178 ? -1.888 -9.460 -14.287 1.00 83.69 178 ILE A CA 1
ATOM 1381 C C . ILE A 1 178 ? -1.287 -10.785 -13.808 1.00 83.69 178 ILE A C 1
ATOM 1383 O O . ILE A 1 178 ? -0.070 -10.870 -13.651 1.00 83.69 178 ILE A O 1
ATOM 1387 N N . PRO A 1 179 ? -2.097 -11.838 -13.602 1.00 78.81 179 PRO A N 1
ATOM 1388 C CA . PRO A 1 179 ? -1.624 -13.074 -12.978 1.00 78.81 179 PRO A CA 1
ATOM 1389 C C . PRO A 1 179 ? -0.672 -13.898 -13.851 1.00 78.81 179 PRO A C 1
ATOM 1391 O O . PRO A 1 179 ? -0.010 -14.807 -13.365 1.00 78.81 179 PRO A O 1
ATOM 1394 N N . ARG A 1 180 ? -0.616 -13.611 -15.154 1.00 71.81 180 ARG A N 1
ATOM 1395 C CA . ARG A 1 180 ? 0.258 -14.298 -16.111 1.00 71.81 180 ARG A CA 1
ATOM 1396 C C . ARG A 1 180 ? 1.623 -13.617 -16.183 1.00 71.81 180 ARG A C 1
ATOM 1398 O O . ARG A 1 180 ? 1.740 -12.436 -15.870 1.00 71.81 180 ARG A O 1
ATOM 1405 N N . SER A 1 181 ? 2.630 -14.344 -16.660 1.00 79.75 181 SER A N 1
ATOM 1406 C CA . SER A 1 181 ? 3.949 -13.786 -16.979 1.00 79.75 181 SER A CA 1
ATOM 1407 C C . SER A 1 181 ? 3.921 -12.824 -18.165 1.00 79.75 181 SER A C 1
ATOM 1409 O O . SER A 1 181 ? 4.726 -11.902 -18.214 1.00 79.75 181 SER A O 1
ATOM 1411 N N . GLU A 1 182 ? 2.979 -13.003 -19.095 1.00 82.12 182 GLU A N 1
ATOM 1412 C CA . GLU A 1 182 ? 2.812 -12.170 -20.286 1.00 82.12 182 GLU A CA 1
ATOM 1413 C C . GLU A 1 182 ? 1.327 -11.961 -20.614 1.00 82.12 182 GLU A C 1
ATOM 1415 O O . GLU A 1 182 ? 0.480 -12.827 -20.357 1.00 82.12 182 GLU A O 1
ATOM 1420 N N . VAL A 1 183 ? 1.009 -10.816 -21.214 1.00 83.62 183 VAL A N 1
ATOM 1421 C CA . VAL A 1 183 ? -0.330 -10.454 -21.688 1.00 83.62 183 VAL A CA 1
ATOM 1422 C C . VAL A 1 183 ? -0.260 -9.907 -23.107 1.00 83.62 183 VAL A C 1
ATOM 1424 O O . VAL A 1 183 ? 0.657 -9.166 -23.453 1.00 83.62 183 VAL A O 1
ATOM 1427 N N . LEU A 1 184 ? -1.238 -10.269 -23.935 1.00 82.81 184 LEU A N 1
ATOM 1428 C CA . LEU A 1 184 ? -1.354 -9.729 -25.283 1.00 82.81 184 LEU A CA 1
ATOM 1429 C C . LEU A 1 184 ? -1.799 -8.261 -25.216 1.00 82.81 184 LEU A C 1
ATOM 1431 O O . LEU A 1 184 ? -2.911 -7.967 -24.784 1.00 82.81 184 LEU A O 1
ATOM 1435 N N . ASN A 1 185 ? -0.946 -7.368 -25.706 1.00 77.00 185 ASN A N 1
ATOM 1436 C CA . ASN A 1 185 ? -1.222 -5.962 -25.962 1.00 77.00 185 ASN A CA 1
ATOM 1437 C C . ASN A 1 185 ? -0.957 -5.679 -27.451 1.00 77.00 185 ASN A C 1
ATOM 1439 O O . ASN A 1 185 ? 0.160 -5.366 -27.865 1.00 77.00 185 ASN A O 1
ATOM 1443 N N . VAL A 1 186 ? -1.979 -5.918 -28.278 1.00 70.50 186 VAL A N 1
ATOM 1444 C CA . VAL A 1 186 ? -1.866 -6.050 -29.742 1.00 70.50 186 VAL A CA 1
ATOM 1445 C C . VAL A 1 186 ? -1.050 -4.903 -30.372 1.00 70.50 186 VAL A C 1
ATOM 1447 O O . VAL A 1 186 ? -1.364 -3.740 -30.129 1.00 70.50 186 VAL A O 1
ATOM 1450 N N . PRO A 1 187 ? -0.051 -5.197 -31.236 1.00 76.00 187 PRO A N 1
ATOM 1451 C CA . PRO A 1 187 ? 0.337 -6.509 -31.777 1.00 76.00 187 PRO A CA 1
ATOM 1452 C C . PRO A 1 187 ? 1.461 -7.212 -30.989 1.00 76.00 187 PRO A C 1
ATOM 1454 O O . PRO A 1 187 ? 2.123 -8.104 -31.523 1.00 76.00 187 PRO A O 1
ATOM 1457 N N . HIS A 1 188 ? 1.754 -6.784 -29.763 1.00 82.50 188 HIS A N 1
ATOM 1458 C CA . HIS A 1 188 ? 2.887 -7.263 -28.970 1.00 82.50 188 HIS A CA 1
ATOM 1459 C C . HIS A 1 188 ? 2.437 -7.866 -27.639 1.00 82.50 188 HIS A C 1
ATOM 1461 O O . HIS A 1 188 ? 1.252 -7.909 -27.325 1.00 82.50 188 HIS A O 1
ATOM 1467 N N . TYR A 1 189 ? 3.391 -8.398 -26.883 1.00 83.81 189 TYR A N 1
ATOM 1468 C CA . TYR A 1 189 ? 3.152 -8.885 -25.533 1.00 83.81 189 TYR A CA 1
ATOM 1469 C C . TYR A 1 189 ? 3.878 -7.994 -24.539 1.00 83.81 189 TYR A C 1
ATOM 1471 O O . TYR A 1 189 ? 5.034 -7.626 -24.776 1.00 83.81 189 TYR A O 1
ATOM 1479 N N . ASP A 1 190 ? 3.216 -7.721 -23.423 1.00 84.62 190 ASP A N 1
ATOM 1480 C CA . ASP A 1 190 ? 3.801 -7.064 -22.261 1.00 84.62 190 ASP A CA 1
ATOM 1481 C C . ASP A 1 190 ? 3.992 -8.077 -21.134 1.00 84.62 190 ASP A C 1
ATOM 1483 O O . ASP A 1 190 ? 3.222 -9.031 -21.007 1.00 84.62 190 ASP A O 1
ATOM 1487 N N . LEU A 1 191 ? 5.018 -7.874 -20.311 1.00 82.94 191 LEU A N 1
ATOM 1488 C CA . LEU A 1 191 ? 5.246 -8.663 -19.109 1.00 82.94 191 LEU A CA 1
ATOM 1489 C C . LEU A 1 191 ? 4.134 -8.376 -18.102 1.00 82.94 191 LEU A C 1
ATOM 1491 O O . LEU A 1 191 ? 3.874 -7.219 -17.761 1.00 82.94 191 LEU A O 1
ATOM 1495 N N . GLY A 1 192 ? 3.498 -9.432 -17.608 1.00 81.12 192 GLY A N 1
ATOM 1496 C CA . GLY A 1 192 ? 2.570 -9.370 -16.488 1.00 81.12 192 GLY A CA 1
ATOM 1497 C C . GLY A 1 192 ? 3.289 -9.404 -15.138 1.00 81.12 192 GLY A C 1
ATOM 1498 O O . GLY A 1 192 ? 4.509 -9.259 -15.050 1.00 81.12 192 GLY A O 1
ATOM 1499 N N . ASP A 1 193 ? 2.515 -9.570 -14.070 1.00 82.75 193 ASP A N 1
ATOM 1500 C CA . ASP A 1 193 ? 3.026 -9.546 -12.695 1.00 82.75 193 ASP A CA 1
ATOM 1501 C C . ASP A 1 193 ? 3.318 -10.955 -12.164 1.00 82.75 193 ASP A C 1
ATOM 1503 O O . ASP A 1 193 ? 3.975 -11.097 -11.139 1.00 82.75 193 ASP A O 1
ATOM 1507 N N . ASN A 1 194 ? 2.875 -11.992 -12.891 1.00 82.94 194 ASN A N 1
ATOM 1508 C CA . ASN A 1 194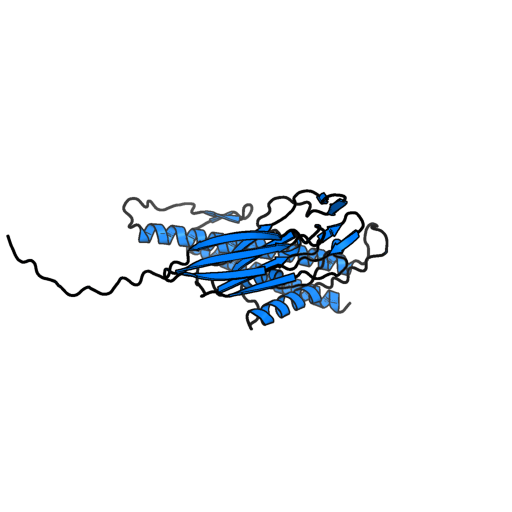 ? 3.175 -13.402 -12.632 1.00 82.94 194 ASN A CA 1
ATOM 1509 C C . ASN A 1 194 ? 2.925 -13.845 -11.179 1.00 82.94 194 ASN A C 1
ATOM 1511 O O . ASN A 1 194 ? 3.728 -14.573 -10.595 1.00 82.94 194 ASN A O 1
ATOM 1515 N N . ARG A 1 195 ? 1.820 -13.388 -10.585 1.00 83.25 195 ARG A N 1
ATOM 1516 C CA . ARG A 1 195 ? 1.450 -13.712 -9.202 1.00 83.25 195 ARG A CA 1
ATOM 1517 C C . ARG A 1 195 ? -0.028 -14.049 -9.054 1.00 83.25 195 ARG A C 1
ATOM 1519 O O . ARG A 1 195 ? -0.834 -13.735 -9.925 1.00 83.25 195 ARG A O 1
ATOM 1526 N N . GLY A 1 196 ? -0.383 -14.679 -7.937 1.00 79.56 196 GLY A N 1
ATOM 1527 C CA . GLY A 1 196 ? -1.769 -14.921 -7.535 1.00 79.56 196 GLY A CA 1
ATOM 1528 C C . GLY A 1 196 ? -2.370 -13.768 -6.727 1.00 79.56 196 GLY A C 1
ATOM 1529 O O . GLY A 1 196 ? -1.731 -12.735 -6.506 1.00 79.56 196 GLY A O 1
ATOM 1530 N N . PHE A 1 197 ? -3.611 -13.961 -6.271 1.00 80.00 197 PHE A N 1
ATOM 1531 C CA . PHE A 1 197 ? -4.193 -13.108 -5.237 1.00 80.00 197 PHE A CA 1
ATOM 1532 C C . PHE A 1 197 ? -3.439 -13.327 -3.931 1.00 80.00 197 PHE A C 1
ATOM 1534 O O . PHE A 1 197 ? -3.381 -14.446 -3.430 1.00 80.00 197 PHE A O 1
ATOM 1541 N N . ASP A 1 198 ? -2.891 -12.243 -3.403 1.00 76.94 198 ASP A N 1
ATOM 1542 C CA . ASP A 1 198 ? -2.149 -12.233 -2.157 1.00 76.94 198 ASP A CA 1
ATOM 1543 C C . ASP A 1 198 ? -2.499 -10.936 -1.411 1.00 76.94 198 ASP A C 1
ATOM 1545 O O . ASP A 1 198 ? -2.267 -9.847 -1.953 1.00 76.94 198 ASP A O 1
ATOM 1549 N N . PRO A 1 199 ? -3.100 -11.017 -0.209 1.00 72.31 199 PRO A N 1
ATOM 1550 C CA . PRO A 1 199 ? -3.416 -9.837 0.592 1.00 72.31 199 PRO A CA 1
ATOM 1551 C C . PRO A 1 199 ? -2.170 -9.087 1.086 1.00 72.31 199 PRO A C 1
ATOM 1553 O O . PRO A 1 199 ? -2.305 -7.970 1.581 1.00 72.31 199 PRO A O 1
ATOM 1556 N N . ARG A 1 200 ? -0.975 -9.674 0.962 1.00 72.38 200 ARG A N 1
ATOM 1557 C CA . ARG A 1 200 ? 0.300 -9.096 1.405 1.00 72.38 200 ARG A CA 1
ATOM 1558 C C . ARG A 1 200 ? 1.154 -8.555 0.261 1.00 72.38 200 ARG A C 1
ATOM 1560 O O . ARG A 1 200 ? 2.209 -7.988 0.515 1.00 72.38 200 ARG A O 1
ATOM 1567 N N . ALA A 1 201 ? 0.663 -8.654 -0.975 1.00 76.81 201 ALA A N 1
ATOM 1568 C CA . ALA A 1 201 ? 1.332 -8.129 -2.156 1.00 76.81 201 ALA A CA 1
ATOM 1569 C C . ALA A 1 201 ? 1.726 -6.650 -1.983 1.00 76.81 201 ALA A C 1
ATOM 1571 O O . ALA A 1 201 ? 0.874 -5.785 -1.748 1.00 76.81 201 ALA A O 1
ATOM 1572 N N . THR A 1 202 ? 3.015 -6.364 -2.163 1.00 83.31 202 THR A N 1
ATOM 1573 C CA . THR A 1 202 ? 3.569 -5.007 -2.119 1.00 83.31 202 THR A CA 1
ATOM 1574 C C . THR A 1 202 ? 3.052 -4.155 -3.283 1.00 83.31 202 THR A C 1
ATOM 1576 O O . THR A 1 202 ? 2.706 -4.697 -4.345 1.00 83.31 202 THR A O 1
ATOM 1579 N N . PRO A 1 203 ? 3.029 -2.815 -3.164 1.00 90.12 203 PRO A N 1
ATOM 1580 C CA . PRO A 1 203 ? 2.660 -1.937 -4.266 1.00 90.12 203 PRO A CA 1
ATOM 1581 C C . PRO A 1 203 ? 3.476 -2.183 -5.538 1.00 90.12 203 PRO A C 1
ATOM 1583 O O . PRO A 1 203 ? 2.906 -2.138 -6.628 1.00 90.12 203 PRO A O 1
ATOM 1586 N N . GLU A 1 204 ? 4.778 -2.477 -5.433 1.00 86.12 204 GLU A N 1
ATOM 1587 C CA . GLU A 1 204 ? 5.646 -2.732 -6.595 1.00 86.12 204 GLU A CA 1
ATOM 1588 C C . GLU A 1 204 ? 5.310 -4.053 -7.318 1.00 86.12 204 GLU A C 1
ATOM 1590 O O . GLU A 1 204 ? 5.477 -4.165 -8.535 1.00 86.12 204 GLU A O 1
ATOM 1595 N N . SER A 1 205 ? 4.748 -5.035 -6.606 1.00 85.19 205 SER A N 1
ATOM 1596 C CA . SER A 1 205 ? 4.334 -6.327 -7.175 1.00 85.19 205 SER A CA 1
ATOM 1597 C C . SER A 1 205 ? 3.047 -6.268 -8.018 1.00 85.19 205 SER A C 1
ATOM 1599 O O . SER A 1 205 ? 2.576 -7.292 -8.514 1.00 85.19 205 SER A O 1
ATOM 1601 N N . SER A 1 206 ? 2.442 -5.091 -8.174 1.00 90.06 206 SER A N 1
ATOM 1602 C CA . SER A 1 206 ? 1.182 -4.884 -8.898 1.00 90.06 206 SER A CA 1
ATOM 1603 C C . SER A 1 206 ? 1.385 -4.012 -10.138 1.00 90.06 206 SER A C 1
ATOM 1605 O O . SER A 1 206 ? 2.380 -3.304 -10.259 1.00 90.06 206 SER A O 1
ATOM 1607 N N . ARG A 1 207 ? 0.419 -3.985 -11.061 1.00 90.00 207 ARG A N 1
ATOM 1608 C CA . ARG A 1 207 ? 0.425 -3.010 -12.162 1.00 90.00 207 ARG A CA 1
ATOM 1609 C C . ARG A 1 207 ? 0.092 -1.611 -11.663 1.00 90.00 207 ARG A C 1
ATOM 1611 O O . ARG A 1 207 ? 0.704 -0.624 -12.073 1.00 90.00 207 ARG A O 1
ATOM 1618 N N . ALA A 1 208 ? -0.925 -1.544 -10.817 1.00 91.62 208 ALA A N 1
ATOM 1619 C CA . ALA A 1 208 ? -1.468 -0.309 -10.296 1.00 91.62 208 ALA A CA 1
ATOM 1620 C C . ALA A 1 208 ? -2.107 -0.548 -8.926 1.00 91.62 208 ALA A C 1
ATOM 1622 O O . ALA A 1 208 ? -2.615 -1.636 -8.654 1.00 91.62 208 ALA A O 1
ATOM 1623 N N . ASN A 1 209 ? -2.095 0.475 -8.079 1.00 93.25 209 ASN A N 1
ATOM 1624 C CA . ASN A 1 209 ? -2.604 0.409 -6.714 1.00 93.25 209 ASN A CA 1
ATOM 1625 C C . ASN A 1 209 ? -3.455 1.639 -6.415 1.00 93.25 209 ASN A C 1
ATOM 1627 O O . ASN A 1 209 ? -3.116 2.742 -6.850 1.00 93.25 209 ASN A O 1
ATOM 1631 N N . ILE A 1 210 ? -4.530 1.451 -5.652 1.00 92.44 210 ILE A N 1
ATOM 1632 C CA . ILE A 1 210 ? -5.352 2.532 -5.099 1.00 92.44 210 ILE A CA 1
ATOM 1633 C C . ILE A 1 210 ? -5.590 2.233 -3.645 1.00 92.44 210 ILE A C 1
ATOM 1635 O O . ILE A 1 210 ? -6.342 1.311 -3.318 1.00 92.44 210 ILE A O 1
ATOM 1639 N N . TRP A 1 211 ? -4.934 2.987 -2.775 1.00 93.38 211 TRP A N 1
ATOM 1640 C CA . TRP A 1 211 ? -5.136 2.831 -1.346 1.00 93.38 211 TRP A CA 1
ATOM 1641 C C . TRP A 1 211 ? -5.776 4.082 -0.765 1.00 93.38 211 TRP A C 1
ATOM 1643 O O . TRP A 1 211 ? -5.491 5.205 -1.189 1.00 93.38 211 TRP A O 1
ATOM 1653 N N . ILE A 1 212 ? -6.677 3.859 0.184 1.00 91.94 212 ILE A N 1
ATOM 1654 C CA . ILE A 1 212 ? -7.464 4.886 0.853 1.00 91.94 212 ILE A CA 1
ATOM 1655 C C . ILE A 1 212 ? -7.119 4.821 2.334 1.00 91.94 212 ILE A C 1
ATOM 1657 O O . ILE A 1 212 ? -7.495 3.862 3.010 1.00 91.94 212 ILE A O 1
ATOM 1661 N N . ASP A 1 213 ? -6.418 5.837 2.820 1.00 93.06 213 ASP A N 1
ATOM 1662 C CA . ASP A 1 213 ? -6.188 6.055 4.243 1.00 93.06 213 ASP A CA 1
ATOM 1663 C C . ASP A 1 213 ? -7.315 6.947 4.767 1.00 93.06 213 ASP A C 1
ATOM 1665 O O . ASP A 1 213 ? -7.332 8.165 4.554 1.00 93.06 213 ASP A O 1
ATOM 1669 N N . TYR A 1 214 ? -8.297 6.324 5.418 1.00 88.19 214 TYR A N 1
ATOM 1670 C CA . TYR A 1 214 ? -9.409 7.057 6.005 1.00 88.19 214 TYR A CA 1
ATOM 1671 C C . TYR A 1 214 ? -8.982 7.886 7.199 1.00 88.19 214 TYR A C 1
ATOM 1673 O O . TYR A 1 214 ? -9.503 8.984 7.369 1.00 88.19 214 TYR A O 1
ATOM 1681 N N . ASP A 1 215 ? -8.033 7.409 7.997 1.00 87.81 215 ASP A N 1
ATOM 1682 C CA . ASP A 1 215 ? -7.637 8.081 9.228 1.00 87.81 215 ASP A CA 1
ATOM 1683 C C . ASP A 1 215 ? -7.002 9.449 8.935 1.00 87.81 215 ASP A C 1
ATOM 1685 O O . ASP A 1 215 ? -7.163 10.386 9.719 1.00 87.81 215 ASP A O 1
ATOM 1689 N N . HIS A 1 216 ? -6.379 9.595 7.761 1.00 92.69 216 HIS A N 1
ATOM 1690 C CA . HIS A 1 216 ? -5.738 10.833 7.314 1.00 92.69 216 HIS A CA 1
ATOM 1691 C C . HIS A 1 216 ? -6.388 11.496 6.089 1.00 92.69 216 HIS A C 1
ATOM 1693 O O . HIS A 1 216 ? -5.904 12.533 5.628 1.00 92.69 216 HIS A O 1
ATOM 1699 N N . GLY A 1 217 ? -7.488 10.940 5.570 1.00 92.31 217 GLY A N 1
ATOM 1700 C CA . GLY A 1 217 ? -8.249 11.533 4.466 1.00 92.31 217 GLY A CA 1
ATOM 1701 C C . GLY A 1 217 ? -7.472 11.570 3.150 1.00 92.31 217 GLY A C 1
ATOM 1702 O O . GLY A 1 217 ? -7.453 12.594 2.462 1.00 92.31 217 GLY A O 1
ATOM 1703 N N . LEU A 1 218 ? -6.790 10.476 2.810 1.00 94.88 218 LEU A N 1
ATOM 1704 C CA . LEU A 1 218 ? -5.910 10.382 1.648 1.00 94.88 218 LEU A CA 1
ATOM 1705 C C . LEU A 1 218 ? -6.302 9.241 0.719 1.00 94.88 218 LEU A C 1
ATOM 1707 O O . LEU A 1 218 ? -6.649 8.147 1.153 1.00 94.88 218 LEU A O 1
ATOM 1711 N N . ILE A 1 219 ? -6.195 9.497 -0.580 1.00 93.94 219 ILE A N 1
ATOM 1712 C CA . ILE A 1 219 ? -6.310 8.483 -1.624 1.00 93.94 219 ILE A CA 1
AT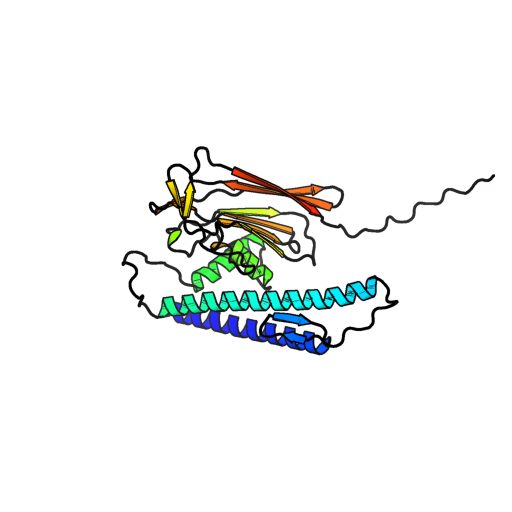OM 1713 C C . ILE A 1 219 ? -5.052 8.572 -2.463 1.00 93.94 219 ILE A C 1
ATOM 1715 O O . ILE A 1 219 ? -4.728 9.641 -2.981 1.00 93.94 219 ILE A O 1
ATOM 1719 N N . VAL A 1 220 ? -4.358 7.455 -2.614 1.00 95.88 220 VAL A N 1
ATOM 1720 C CA . VAL A 1 220 ? -3.117 7.386 -3.377 1.00 95.88 220 VAL A CA 1
ATOM 1721 C C . VAL A 1 220 ? -3.297 6.396 -4.513 1.00 95.88 220 VAL A C 1
ATOM 1723 O O . VAL A 1 220 ? -3.586 5.224 -4.283 1.00 95.88 220 VAL A O 1
ATOM 1726 N N . ALA A 1 221 ? -3.127 6.884 -5.738 1.00 94.69 221 ALA A N 1
ATOM 1727 C CA . ALA A 1 221 ? -3.072 6.079 -6.944 1.00 94.69 221 ALA A CA 1
ATOM 1728 C C . ALA A 1 221 ? -1.616 5.970 -7.404 1.00 94.69 221 ALA A C 1
ATOM 1730 O O . ALA A 1 221 ? -0.999 6.976 -7.757 1.00 94.69 221 ALA A O 1
ATOM 1731 N N . ARG A 1 222 ? -1.079 4.750 -7.413 1.00 95.06 222 ARG A N 1
ATOM 1732 C CA . ARG A 1 222 ? 0.265 4.430 -7.909 1.00 95.06 222 ARG A CA 1
ATOM 1733 C C . ARG A 1 222 ? 0.149 3.602 -9.175 1.00 95.06 222 ARG A C 1
ATOM 1735 O O . ARG A 1 222 ? -0.593 2.621 -9.195 1.00 95.06 222 ARG A O 1
ATOM 1742 N N . GLN A 1 223 ? 0.920 3.947 -10.197 1.00 94.19 223 GLN A N 1
ATOM 1743 C CA . GLN A 1 223 ? 1.059 3.141 -11.399 1.00 94.19 223 GLN A CA 1
ATOM 1744 C C . GLN A 1 223 ? 2.525 2.786 -11.642 1.00 94.19 223 GLN A C 1
ATOM 1746 O O . GLN A 1 223 ? 3.369 3.666 -11.815 1.00 94.19 223 GLN A O 1
ATOM 1751 N N . ASN A 1 224 ? 2.812 1.486 -11.680 1.00 92.81 224 ASN A N 1
ATOM 1752 C CA . ASN A 1 224 ? 4.162 0.984 -11.902 1.00 92.81 224 ASN A CA 1
ATOM 1753 C C . ASN A 1 224 ? 4.492 0.930 -13.401 1.00 92.81 224 ASN A C 1
ATOM 1755 O O . ASN A 1 224 ? 3.583 0.868 -14.244 1.00 92.81 224 ASN A O 1
ATOM 1759 N N . PRO A 1 225 ? 5.787 0.920 -13.762 1.00 91.00 225 PRO A N 1
ATOM 1760 C CA . PRO A 1 225 ? 6.200 0.775 -15.146 1.00 91.00 225 PRO A CA 1
ATOM 1761 C C . PRO A 1 225 ? 5.630 -0.485 -15.809 1.00 91.00 225 PRO A C 1
ATOM 1763 O O . PRO A 1 225 ? 5.510 -1.559 -15.220 1.00 91.00 225 PRO A O 1
ATOM 1766 N N . SER A 1 226 ? 5.266 -0.334 -17.075 1.00 87.94 226 SER A N 1
ATOM 1767 C CA . SER A 1 226 ? 4.951 -1.415 -18.001 1.00 87.94 226 SER A CA 1
ATOM 1768 C C . SER A 1 226 ? 6.194 -1.793 -18.777 1.00 87.94 226 SER A C 1
ATOM 1770 O O . SER A 1 226 ? 6.967 -0.916 -19.161 1.00 87.94 226 SER A O 1
ATOM 1772 N N . VAL A 1 227 ? 6.379 -3.091 -19.004 1.00 85.69 227 VAL A N 1
ATOM 1773 C CA . VAL A 1 227 ? 7.556 -3.638 -19.676 1.00 85.69 227 VAL A CA 1
ATOM 1774 C C . VAL A 1 227 ? 7.075 -4.510 -20.819 1.00 85.69 227 VAL A C 1
ATOM 1776 O O . VAL A 1 227 ? 6.311 -5.441 -20.585 1.00 85.69 227 VAL A O 1
ATOM 1779 N N . SER A 1 228 ? 7.511 -4.231 -22.041 1.00 85.00 228 SER A N 1
ATOM 1780 C CA . SER A 1 228 ? 7.223 -5.106 -23.172 1.00 85.00 228 SER A CA 1
ATOM 1781 C C . SER A 1 228 ? 8.127 -6.339 -23.144 1.00 85.00 228 SER A C 1
ATOM 1783 O O . SER A 1 228 ? 9.240 -6.303 -22.619 1.00 85.00 228 SER A O 1
ATOM 1785 N N . THR A 1 229 ? 7.711 -7.426 -23.790 1.00 80.75 229 THR A N 1
ATOM 1786 C CA . THR A 1 229 ? 8.555 -8.624 -24.008 1.00 80.75 229 THR A CA 1
ATOM 1787 C C . THR A 1 229 ? 9.830 -8.337 -24.814 1.00 80.75 229 THR A C 1
ATOM 1789 O O . THR A 1 229 ? 10.767 -9.130 -24.807 1.00 80.75 229 THR A O 1
ATOM 1792 N N . LYS A 1 230 ? 9.911 -7.175 -25.476 1.00 82.25 230 LYS A N 1
ATOM 1793 C CA . LYS A 1 230 ? 11.113 -6.676 -26.169 1.00 82.25 230 LYS A CA 1
ATOM 1794 C C . LYS A 1 230 ? 12.020 -5.831 -25.263 1.00 82.25 230 LYS A C 1
ATOM 1796 O O . LYS A 1 230 ? 13.055 -5.342 -25.707 1.00 82.25 230 LYS A O 1
ATOM 1801 N N . GLY A 1 231 ? 11.634 -5.640 -24.002 1.00 81.00 231 GLY A N 1
ATOM 1802 C CA . GLY A 1 231 ? 12.375 -4.873 -23.008 1.00 81.00 231 GLY A CA 1
ATOM 1803 C C . GLY A 1 231 ? 12.177 -3.359 -23.095 1.00 81.00 231 GLY A C 1
ATOM 1804 O O . GLY A 1 231 ? 12.975 -2.621 -22.518 1.00 81.00 231 GLY A O 1
ATOM 1805 N N . GLU A 1 232 ? 11.162 -2.868 -23.804 1.00 86.38 232 GLU A N 1
ATOM 1806 C CA . GLU A 1 232 ? 10.789 -1.451 -23.718 1.00 86.38 232 GLU A CA 1
ATOM 1807 C C . GLU A 1 232 ? 10.080 -1.198 -22.391 1.00 86.38 232 GLU A C 1
ATOM 1809 O O . GLU A 1 232 ? 9.270 -2.019 -21.973 1.00 86.38 232 GLU A O 1
ATOM 1814 N N . VAL A 1 233 ? 10.347 -0.062 -21.746 1.00 87.56 233 VAL A N 1
ATOM 1815 C CA . VAL A 1 233 ? 9.707 0.297 -20.475 1.00 87.56 233 VAL A CA 1
ATOM 1816 C C . VAL A 1 233 ? 9.021 1.647 -20.613 1.00 87.56 233 VAL A C 1
ATOM 1818 O O . VAL A 1 233 ? 9.623 2.604 -21.099 1.00 87.56 233 VAL A O 1
ATOM 1821 N N . LYS A 1 234 ? 7.759 1.730 -20.189 1.00 86.75 234 LYS A N 1
ATOM 1822 C CA . LYS A 1 234 ? 6.994 2.981 -20.134 1.00 86.75 234 LYS A CA 1
ATOM 1823 C C . LYS A 1 234 ? 6.126 3.015 -18.889 1.00 86.75 234 LYS A C 1
ATOM 1825 O O . LYS A 1 234 ? 5.594 1.990 -18.483 1.00 86.75 234 LYS A O 1
ATOM 1830 N N . VAL A 1 235 ? 5.915 4.196 -18.326 1.00 89.38 235 VAL A N 1
ATOM 1831 C CA . VAL A 1 235 ? 5.016 4.394 -17.185 1.00 89.38 235 VAL A CA 1
ATOM 1832 C C . VAL A 1 235 ? 3.789 5.193 -17.623 1.00 89.38 235 VAL A C 1
ATOM 1834 O O . VAL A 1 235 ? 3.899 6.170 -18.367 1.00 89.38 235 VAL A O 1
ATOM 1837 N N . GLY A 1 236 ? 2.607 4.721 -17.230 1.00 85.88 236 GLY A N 1
ATOM 1838 C CA . GLY A 1 236 ? 1.355 5.448 -17.419 1.00 85.88 236 GLY A CA 1
ATOM 1839 C C . GLY A 1 236 ? 1.166 6.474 -16.308 1.00 85.88 236 GLY A C 1
ATOM 1840 O O . GLY A 1 236 ? 1.688 6.303 -15.211 1.00 85.88 236 GLY A O 1
ATOM 1841 N N . LYS A 1 237 ? 0.420 7.544 -16.585 1.00 88.81 237 LYS A N 1
ATOM 1842 C CA . LYS A 1 237 ? 0.106 8.563 -15.580 1.00 88.81 237 LYS A CA 1
ATOM 1843 C C . LYS A 1 237 ? -1.239 8.229 -14.943 1.00 88.81 237 LYS A C 1
ATOM 1845 O O . LYS A 1 237 ? -2.244 8.293 -15.658 1.00 88.81 237 LYS A O 1
ATOM 1850 N N . PRO A 1 238 ? -1.281 7.886 -13.646 1.00 90.38 238 PRO A N 1
ATOM 1851 C CA . PRO A 1 238 ? -2.545 7.728 -12.967 1.00 90.38 238 PRO A CA 1
ATOM 1852 C C . PRO A 1 238 ? -3.210 9.093 -12.788 1.00 90.38 238 PRO A C 1
ATOM 1854 O O . PRO A 1 238 ? -2.557 10.139 -12.826 1.00 90.38 238 PRO A O 1
ATOM 1857 N N . ASP A 1 239 ? -4.513 9.068 -12.553 1.00 89.38 239 ASP A N 1
ATOM 1858 C CA . ASP A 1 239 ? -5.272 10.214 -12.070 1.00 89.38 239 ASP A CA 1
ATOM 1859 C C . ASP A 1 239 ? -6.215 9.756 -10.961 1.00 89.38 239 ASP A C 1
ATOM 1861 O O . ASP A 1 239 ? -6.731 8.636 -10.998 1.00 89.38 239 ASP A O 1
ATOM 1865 N N . VAL A 1 240 ? -6.430 10.606 -9.963 1.00 91.06 240 VAL A N 1
ATOM 1866 C CA . VAL A 1 240 ? -7.327 10.306 -8.849 1.00 91.06 240 VAL A CA 1
ATOM 1867 C C . VAL A 1 240 ? -7.955 11.579 -8.313 1.00 91.06 240 VAL A C 1
ATOM 1869 O O . VAL A 1 240 ? -7.307 12.614 -8.181 1.00 91.06 240 VAL A O 1
ATOM 1872 N N . SER A 1 241 ? -9.241 11.496 -7.995 1.00 89.44 241 SER A N 1
ATOM 1873 C CA . SER A 1 241 ? -10.007 12.594 -7.418 1.00 89.44 241 SER A CA 1
ATOM 1874 C C . SER A 1 241 ? -11.046 12.064 -6.437 1.00 89.44 241 SER A C 1
ATOM 1876 O O . SER A 1 241 ? -11.547 10.945 -6.580 1.00 89.44 241 SER A O 1
ATOM 1878 N N . ALA A 1 242 ? -11.363 12.889 -5.444 1.00 88.88 242 ALA A N 1
ATOM 1879 C CA . ALA A 1 242 ? -12.440 12.662 -4.496 1.00 88.88 242 ALA A CA 1
ATOM 1880 C C . ALA A 1 242 ? -13.469 13.783 -4.627 1.00 88.88 242 ALA A C 1
ATOM 1882 O O . ALA A 1 242 ? -13.110 14.944 -4.824 1.00 88.88 242 ALA A O 1
ATOM 1883 N N . SER A 1 243 ? -14.742 13.439 -4.482 1.00 85.75 243 SER A N 1
ATOM 1884 C CA . SER A 1 243 ? -15.817 14.414 -4.302 1.00 85.75 243 SER A CA 1
ATOM 1885 C C . SER A 1 243 ? -16.681 14.003 -3.121 1.00 85.75 243 SER A C 1
ATOM 1887 O O . SER A 1 243 ? -17.023 12.831 -2.983 1.00 85.75 243 SER A O 1
ATOM 1889 N N . GLU A 1 244 ? -17.003 14.962 -2.257 1.00 85.38 244 GLU A N 1
ATOM 1890 C CA . GLU A 1 244 ? -17.752 14.719 -1.025 1.00 85.38 244 GLU A CA 1
ATOM 1891 C C . GLU A 1 244 ? -19.179 15.261 -1.164 1.00 85.38 244 GLU A C 1
ATOM 1893 O O . GLU A 1 244 ? -19.391 16.438 -1.464 1.00 85.38 244 GLU A O 1
ATOM 1898 N N . GLY A 1 245 ? -20.163 14.385 -0.973 1.00 78.50 245 GLY A N 1
ATOM 1899 C CA . GLY A 1 245 ? -21.579 14.718 -0.924 1.00 78.50 245 GLY A CA 1
ATOM 1900 C C . GLY A 1 245 ? -21.964 15.392 0.394 1.00 78.50 245 GLY A C 1
ATOM 1901 O O . GLY A 1 245 ? -21.298 15.248 1.421 1.00 78.50 245 GLY A O 1
ATOM 1902 N N . ALA A 1 246 ? -23.079 16.127 0.384 1.00 76.12 246 ALA A N 1
ATOM 1903 C CA . ALA A 1 246 ? -23.598 16.801 1.579 1.00 76.12 246 ALA A CA 1
ATOM 1904 C C . ALA A 1 246 ? -23.994 15.820 2.704 1.00 76.12 246 ALA A C 1
ATOM 1906 O O . ALA A 1 246 ? -23.970 16.181 3.880 1.00 76.12 246 ALA A O 1
ATOM 1907 N N . ASP A 1 247 ? -24.318 14.582 2.335 1.00 72.62 247 ASP A N 1
ATOM 1908 C CA . ASP A 1 247 ? -24.636 13.446 3.203 1.00 72.62 247 ASP A CA 1
ATOM 1909 C C . ASP A 1 247 ? -23.395 12.728 3.769 1.00 72.62 247 ASP A C 1
ATOM 1911 O O . ASP A 1 247 ? -23.531 11.810 4.575 1.00 72.62 247 ASP A O 1
ATOM 1915 N N . GLY A 1 248 ? -22.188 13.158 3.387 1.00 67.94 248 GLY A N 1
ATOM 1916 C CA . GLY A 1 248 ? -20.932 12.525 3.779 1.00 67.94 248 GLY A CA 1
ATOM 1917 C C . GLY A 1 248 ? -20.464 11.431 2.823 1.00 67.94 248 GLY A C 1
ATOM 1918 O O . GLY A 1 248 ? -19.423 10.843 3.066 1.00 67.94 248 GLY A O 1
ATOM 1919 N N . GLN A 1 249 ? -21.152 11.144 1.717 1.00 74.94 249 GLN A N 1
ATOM 1920 C CA . GLN A 1 249 ? -20.640 10.179 0.741 1.00 74.94 249 GLN A CA 1
ATOM 1921 C C . GLN A 1 249 ? -19.343 10.689 0.086 1.00 74.94 249 GLN A C 1
ATOM 1923 O O . GLN A 1 249 ? -19.292 11.830 -0.362 1.00 74.94 249 GLN A O 1
ATOM 1928 N N . VAL A 1 250 ? -18.314 9.846 -0.035 1.00 78.56 250 VAL A N 1
ATOM 1929 C CA . VAL A 1 250 ? -17.093 10.155 -0.797 1.00 78.56 250 VAL A CA 1
ATOM 1930 C C . VAL A 1 250 ? -17.117 9.358 -2.095 1.00 78.56 250 VAL A C 1
ATOM 1932 O O . VAL A 1 250 ? -17.061 8.132 -2.091 1.00 78.56 250 VAL A O 1
ATOM 1935 N N . ASN A 1 251 ? -17.192 10.046 -3.227 1.00 82.06 251 ASN A N 1
ATOM 1936 C CA . ASN A 1 251 ? -17.060 9.434 -4.542 1.00 82.06 251 ASN A CA 1
ATOM 1937 C C . ASN A 1 251 ? -15.608 9.525 -4.990 1.00 82.06 251 ASN A C 1
ATOM 1939 O O . ASN A 1 251 ? -15.072 10.623 -5.162 1.00 82.06 251 ASN A O 1
ATOM 1943 N N . ILE A 1 252 ? -14.992 8.362 -5.185 1.00 81.75 252 ILE A N 1
ATOM 1944 C CA . ILE A 1 252 ? -13.606 8.241 -5.615 1.00 81.75 252 ILE A CA 1
ATOM 1945 C C . ILE A 1 252 ? -13.606 7.882 -7.087 1.00 81.75 252 ILE A C 1
ATOM 1947 O O . ILE A 1 252 ? -14.184 6.875 -7.500 1.00 81.75 252 ILE A O 1
ATOM 1951 N N . LYS A 1 253 ? -12.931 8.707 -7.875 1.00 84.81 253 LYS A N 1
ATOM 1952 C CA . LYS A 1 253 ? -12.736 8.484 -9.297 1.00 84.81 253 LYS A CA 1
ATOM 1953 C C . LYS A 1 253 ? -11.257 8.332 -9.564 1.00 84.81 253 LYS A C 1
ATOM 1955 O O . LYS A 1 253 ? -10.470 9.190 -9.167 1.00 84.81 253 LYS A O 1
ATOM 1960 N N . TYR A 1 254 ? -10.902 7.269 -10.265 1.00 81.69 254 TYR A N 1
ATOM 1961 C CA . TYR A 1 254 ? -9.522 6.979 -10.594 1.00 81.69 254 TYR A CA 1
ATOM 1962 C C . TYR A 1 254 ? -9.365 6.530 -12.037 1.00 81.69 254 TYR A C 1
ATOM 1964 O O . TYR A 1 254 ? -10.290 5.985 -12.648 1.00 81.69 254 TYR A O 1
ATOM 1972 N N . LYS A 1 255 ? -8.166 6.763 -12.568 1.00 85.06 255 LYS A N 1
ATOM 1973 C CA . LYS A 1 255 ? -7.781 6.396 -13.924 1.00 85.06 255 LYS A CA 1
ATOM 1974 C C . LYS A 1 255 ? -6.371 5.831 -13.950 1.00 85.06 255 LYS A C 1
ATOM 1976 O O . LYS A 1 255 ? -5.475 6.398 -13.330 1.00 85.06 255 LYS A O 1
ATOM 1981 N N . PHE A 1 256 ? -6.176 4.774 -14.726 1.00 83.50 256 PHE A N 1
ATOM 1982 C CA . PHE A 1 256 ? -4.860 4.254 -15.094 1.00 83.50 256 PHE A CA 1
ATOM 1983 C C . PHE A 1 256 ? -4.754 4.172 -16.610 1.00 83.50 256 PHE A C 1
ATOM 1985 O O . PHE A 1 256 ? -5.733 3.842 -17.273 1.00 83.50 256 PHE A O 1
ATOM 1992 N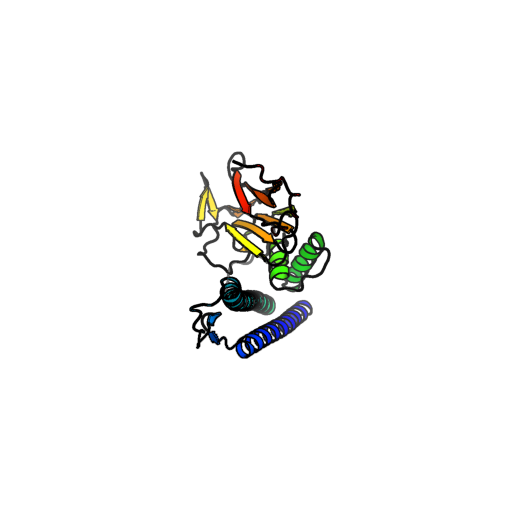 N . ALA A 1 257 ? -3.578 4.450 -17.165 1.00 77.69 257 ALA A N 1
ATOM 1993 C CA . ALA A 1 257 ? -3.371 4.444 -18.613 1.00 77.69 257 ALA A CA 1
ATOM 1994 C C . ALA A 1 257 ? -2.443 3.300 -19.026 1.00 77.69 257 ALA A C 1
ATOM 1996 O O . ALA A 1 257 ? -1.382 3.157 -18.429 1.00 77.69 257 ALA A O 1
ATOM 1997 N N . ASN A 1 258 ? -2.761 2.520 -20.060 1.00 75.31 258 ASN A N 1
ATOM 1998 C CA . ASN A 1 258 ? -1.773 1.637 -20.682 1.00 75.31 258 ASN A CA 1
ATOM 1999 C C . ASN A 1 258 ? -0.837 2.484 -21.567 1.00 75.31 258 ASN A C 1
ATOM 2001 O O . ASN A 1 258 ? -1.264 2.951 -22.626 1.00 75.31 258 ASN A O 1
ATOM 2005 N N . PRO A 1 259 ? 0.443 2.678 -21.192 1.00 75.88 259 PRO A N 1
ATOM 2006 C CA . PRO A 1 259 ? 1.340 3.550 -21.946 1.00 75.88 259 PRO A CA 1
ATOM 2007 C C . PRO A 1 259 ? 1.803 2.948 -23.288 1.00 75.88 259 PRO A C 1
ATOM 2009 O O . PRO A 1 259 ? 2.456 3.638 -24.078 1.00 75.88 259 PRO A O 1
ATOM 2012 N N . PHE A 1 260 ? 1.500 1.673 -23.553 1.00 73.00 260 PHE A N 1
ATOM 2013 C CA . PHE A 1 260 ? 1.795 0.998 -24.819 1.00 73.00 260 PHE A CA 1
ATOM 2014 C C . PHE A 1 260 ? 0.593 0.910 -25.768 1.00 73.00 260 PHE A C 1
ATOM 2016 O O . PHE A 1 260 ? 0.787 0.586 -26.937 1.00 73.00 260 PHE A O 1
ATOM 2023 N N . ALA A 1 261 ? -0.623 1.223 -25.312 1.00 65.56 261 ALA A N 1
ATOM 2024 C CA . ALA A 1 261 ? -1.805 1.192 -26.166 1.00 65.56 261 ALA A CA 1
ATOM 2025 C C . ALA A 1 261 ? -1.850 2.386 -27.148 1.00 65.56 261 ALA A C 1
ATOM 2027 O O . ALA A 1 261 ? -1.513 3.514 -26.759 1.00 65.56 261 ALA A O 1
ATOM 2028 N N . PRO A 1 262 ? -2.299 2.198 -28.406 1.00 55.72 262 PRO A N 1
ATOM 2029 C CA . PRO A 1 262 ? -2.516 3.298 -29.346 1.00 55.72 262 PRO A CA 1
ATOM 2030 C C . PRO A 1 262 ? -3.540 4.302 -28.793 1.00 55.72 262 PRO A C 1
ATOM 2032 O O . PRO A 1 262 ? -4.689 3.952 -28.562 1.00 55.72 262 PRO A O 1
ATOM 2035 N N . GLY A 1 263 ? -3.135 5.557 -28.570 1.00 59.12 263 GLY A N 1
ATOM 2036 C CA . GLY A 1 263 ? -4.003 6.583 -27.966 1.00 59.12 263 GLY A CA 1
ATOM 2037 C C . GLY A 1 263 ? -4.066 6.563 -26.430 1.00 59.12 263 GLY A C 1
ATOM 2038 O O . GLY A 1 263 ? -4.680 7.458 -25.855 1.00 59.12 263 GLY A O 1
ATOM 2039 N N . GLY A 1 264 ? -3.377 5.619 -25.776 1.00 56.25 264 GLY A N 1
ATOM 2040 C CA . GLY A 1 264 ? -3.225 5.549 -24.322 1.00 56.25 264 GLY A CA 1
ATOM 2041 C C . GLY A 1 264 ? -4.467 5.046 -23.592 1.00 56.25 264 GLY A C 1
ATOM 2042 O O . GLY A 1 264 ? -4.987 5.779 -22.757 1.00 56.25 264 GLY A O 1
ATOM 2043 N N . ASP A 1 265 ? -4.928 3.825 -23.901 1.00 62.06 265 ASP A N 1
ATOM 2044 C CA . ASP A 1 265 ? -6.107 3.189 -23.287 1.00 62.06 265 ASP A CA 1
ATOM 2045 C C . ASP A 1 265 ? -6.210 3.487 -21.790 1.00 62.06 265 ASP A C 1
ATOM 2047 O O . ASP A 1 265 ? -5.334 3.120 -21.000 1.00 62.06 265 ASP A O 1
ATOM 2051 N N . VAL A 1 266 ? -7.296 4.158 -21.409 1.00 60.59 266 VAL A N 1
ATOM 2052 C CA . VAL A 1 266 ? -7.551 4.573 -20.034 1.00 60.59 266 VAL A CA 1
ATOM 2053 C C . VAL A 1 266 ? -8.578 3.640 -19.413 1.00 60.59 266 VAL A C 1
ATOM 2055 O O . VAL A 1 266 ? -9.714 3.547 -19.873 1.00 60.59 266 VAL A O 1
ATOM 2058 N N . TRP A 1 267 ? -8.188 2.994 -18.323 1.00 59.12 267 TRP A N 1
ATOM 2059 C CA . TRP A 1 267 ? -9.098 2.301 -17.427 1.00 59.12 267 TRP A CA 1
ATOM 2060 C C . TRP A 1 267 ? -9.590 3.306 -16.397 1.00 59.12 267 TRP A C 1
ATOM 2062 O O . TRP A 1 267 ? -8.824 3.746 -15.542 1.00 59.12 267 TRP A O 1
ATOM 2072 N N . GLU A 1 268 ? -10.856 3.694 -16.504 1.00 66.44 268 GLU A N 1
ATOM 2073 C CA . GLU A 1 268 ? -11.514 4.609 -15.576 1.00 66.44 268 GLU A CA 1
ATOM 2074 C C . GLU A 1 268 ? -12.552 3.853 -14.753 1.00 66.44 268 GLU A C 1
ATOM 2076 O O . GLU A 1 268 ? -13.385 3.128 -15.295 1.00 66.44 268 GLU A O 1
ATOM 2081 N N . MET A 1 269 ? -12.523 4.050 -13.440 1.00 57.88 269 MET A N 1
ATOM 2082 C CA . MET A 1 269 ? -13.515 3.485 -12.537 1.00 57.88 269 MET A CA 1
ATOM 2083 C C . MET A 1 269 ? -13.902 4.536 -11.498 1.00 57.88 269 MET A C 1
ATOM 2085 O O . MET A 1 269 ? -13.095 5.368 -11.080 1.00 57.88 269 MET A O 1
ATOM 2089 N N . SER A 1 270 ? -15.181 4.535 -11.131 1.00 60.19 270 SER A N 1
ATOM 2090 C CA . SER A 1 270 ? -15.740 5.407 -10.100 1.00 60.19 270 SER A CA 1
ATOM 2091 C C . SER A 1 270 ? -16.437 4.536 -9.070 1.00 60.19 270 SER A C 1
ATOM 2093 O O . SER A 1 270 ? -17.304 3.741 -9.429 1.00 60.19 270 SER A O 1
ATOM 2095 N N . VAL A 1 271 ? -16.039 4.670 -7.808 1.00 58.34 271 VAL A N 1
ATOM 2096 C CA . VAL A 1 271 ? -16.607 3.905 -6.697 1.00 58.34 271 VAL A CA 1
ATOM 2097 C C . VAL A 1 271 ? -17.179 4.861 -5.650 1.00 58.34 271 VAL A C 1
ATOM 2099 O O . VAL A 1 271 ? -16.456 5.737 -5.163 1.00 58.34 271 VAL A O 1
ATOM 2102 N N . PRO A 1 272 ? -18.471 4.732 -5.296 1.00 51.16 272 PRO A N 1
ATOM 2103 C CA . PRO A 1 272 ? -19.014 5.425 -4.141 1.00 51.16 272 PRO A CA 1
ATOM 2104 C C . PRO A 1 272 ? -18.526 4.722 -2.876 1.00 51.16 272 PRO A C 1
ATOM 2106 O O . PRO A 1 272 ? -18.680 3.506 -2.733 1.00 51.16 272 PRO A O 1
ATOM 2109 N N . VAL A 1 273 ? -17.967 5.481 -1.938 1.00 62.16 273 VAL A N 1
ATOM 2110 C CA . VAL A 1 273 ? -17.606 4.972 -0.618 1.00 62.16 273 VAL A CA 1
ATOM 2111 C C . VAL A 1 273 ? -18.286 5.808 0.456 1.00 62.16 273 VAL A C 1
ATOM 2113 O O . VAL A 1 273 ? -18.227 7.035 0.473 1.00 62.16 273 VAL A O 1
ATOM 2116 N N . TRP A 1 274 ? -19.014 5.139 1.345 1.00 49.50 274 TRP A N 1
ATOM 2117 C CA . TRP A 1 274 ? -19.820 5.809 2.358 1.00 49.50 274 TRP A CA 1
ATOM 2118 C C . TRP A 1 274 ? -18.937 6.308 3.492 1.00 49.50 274 TRP A C 1
ATOM 2120 O O . TRP A 1 274 ? -18.417 5.501 4.261 1.00 49.50 274 TRP A O 1
ATOM 2130 N N . CYS A 1 275 ? -18.828 7.623 3.661 1.00 47.47 275 CYS A N 1
ATOM 2131 C CA . CYS A 1 275 ? -18.429 8.214 4.927 1.00 47.47 275 CYS A CA 1
ATOM 2132 C C . CYS A 1 275 ? -19.705 8.489 5.738 1.00 47.47 275 CYS A C 1
ATOM 2134 O O . CYS A 1 275 ? -20.628 9.179 5.318 1.00 47.47 275 CYS A O 1
ATOM 2136 N N . VAL A 1 276 ? -19.798 7.843 6.898 1.00 41.50 276 VAL A N 1
ATOM 2137 C CA . VAL A 1 276 ? -20.871 8.101 7.854 1.00 41.50 276 VAL A CA 1
ATOM 2138 C C . VAL A 1 276 ? -20.332 9.237 8.697 1.00 41.50 276 VAL A C 1
ATOM 2140 O O . VAL A 1 276 ? -19.574 8.990 9.636 1.00 41.50 276 VAL A O 1
ATOM 2143 N N . LYS A 1 277 ? -20.699 10.480 8.372 1.00 37.53 277 LYS A N 1
ATOM 2144 C CA . LYS A 1 277 ? -20.704 11.509 9.413 1.00 37.53 277 LYS A CA 1
ATOM 2145 C C . LYS A 1 277 ? -21.537 10.925 10.545 1.00 37.53 277 LYS A C 1
ATOM 2147 O O . LYS A 1 277 ? -22.687 10.553 10.308 1.00 37.53 277 LYS A O 1
ATOM 2152 N N . GLN A 1 278 ? -20.938 10.764 11.727 1.00 37.38 278 GLN A N 1
ATOM 2153 C CA . GLN A 1 278 ? -21.669 10.386 12.933 1.00 37.38 278 GLN A CA 1
ATOM 2154 C C . GLN A 1 278 ? -22.987 11.153 12.930 1.00 37.38 278 GLN A C 1
ATOM 2156 O O . GLN A 1 278 ? -22.986 12.377 12.789 1.00 37.38 278 GLN A O 1
ATOM 2161 N N . CYS A 1 279 ? -24.095 10.418 12.984 1.00 29.47 279 CYS A N 1
ATOM 2162 C CA . CYS A 1 279 ? -25.420 10.995 13.071 1.00 29.47 279 CYS A CA 1
ATOM 2163 C C . CYS A 1 279 ? -25.452 11.866 14.328 1.00 29.47 279 CYS A C 1
ATOM 2165 O O . CYS A 1 279 ? -25.685 11.371 15.428 1.00 29.47 279 CYS A O 1
ATOM 2167 N N . THR A 1 280 ? -25.203 13.166 14.193 1.00 31.80 280 THR A N 1
ATOM 2168 C CA . THR A 1 280 ? -25.642 14.114 15.200 1.00 31.80 280 THR A CA 1
ATOM 2169 C C . THR A 1 280 ? -27.154 14.080 15.125 1.00 31.80 280 THR A C 1
ATOM 2171 O O . THR A 1 280 ? -27.763 14.549 14.162 1.00 31.80 280 THR A O 1
ATOM 2174 N N . ALA A 1 281 ? -27.758 13.418 16.113 1.00 29.64 281 ALA A N 1
ATOM 2175 C CA . ALA A 1 281 ? -29.196 13.409 16.292 1.00 29.64 281 ALA A CA 1
ATOM 2176 C C . ALA A 1 281 ? -29.702 14.853 16.137 1.00 29.64 281 ALA A C 1
ATOM 2178 O O . ALA A 1 281 ? -29.198 15.741 16.836 1.00 29.64 281 ALA A O 1
ATOM 2179 N N . PRO A 1 282 ? -30.646 15.135 15.222 1.00 30.08 282 PRO A N 1
ATOM 2180 C CA . PRO A 1 282 ? -31.190 16.471 15.124 1.00 30.08 282 PRO A CA 1
ATOM 2181 C C . PRO A 1 282 ? -31.847 16.816 16.461 1.00 30.08 282 PRO A C 1
ATOM 2183 O O . PRO A 1 282 ? -32.811 16.189 16.903 1.00 30.08 282 PRO A O 1
ATOM 2186 N N . SER A 1 283 ? -31.260 17.819 17.113 1.00 36.31 283 SER A N 1
ATOM 2187 C CA . SER A 1 283 ? -31.821 18.568 18.226 1.00 36.31 283 SER A CA 1
ATOM 2188 C C . SER A 1 283 ? -33.320 18.791 18.007 1.00 36.31 283 SER A C 1
ATOM 2190 O O . SER A 1 283 ? -33.712 19.440 17.040 1.00 36.31 283 SER A O 1
ATOM 2192 N N . ARG A 1 284 ? -34.117 18.243 18.933 1.00 34.44 284 ARG A N 1
ATOM 2193 C CA . ARG A 1 284 ? -35.524 18.544 19.250 1.00 34.44 284 ARG A CA 1
ATOM 2194 C C . ARG A 1 284 ? -36.186 19.585 18.336 1.00 34.44 284 ARG A C 1
ATOM 2196 O O . ARG A 1 284 ? -35.936 20.783 18.462 1.00 34.44 284 ARG A O 1
ATOM 2203 N N . TYR A 1 285 ? -37.135 19.138 17.515 1.00 28.20 285 TYR A N 1
ATOM 2204 C CA . TYR A 1 285 ? -38.141 20.041 16.959 1.00 28.20 285 TYR A CA 1
ATOM 2205 C C . TYR A 1 285 ? -39.030 20.604 18.086 1.00 28.20 285 TYR A C 1
ATOM 2207 O O . TYR A 1 285 ? -39.443 19.851 18.975 1.00 28.20 285 TYR A O 1
ATOM 2215 N N . PRO A 1 286 ? -39.347 21.911 18.063 1.00 36.19 286 PRO A N 1
ATOM 2216 C CA . PRO A 1 286 ? -40.243 22.535 19.023 1.00 36.19 286 PRO A CA 1
ATOM 2217 C C . PRO A 1 286 ? -41.687 22.101 18.752 1.00 36.19 286 PRO A C 1
ATOM 2219 O O . PRO A 1 286 ? -42.116 21.968 17.604 1.00 36.19 286 PRO A O 1
ATOM 2222 N N . GLY A 1 287 ? -42.423 21.864 19.837 1.00 41.91 287 GLY A N 1
ATOM 2223 C CA . GLY A 1 287 ? -43.768 21.306 19.814 1.00 41.91 287 GLY A CA 1
ATOM 2224 C C . GLY A 1 287 ? -44.741 22.057 18.906 1.00 41.91 287 GLY A C 1
ATOM 2225 O O . GLY A 1 287 ? -44.798 23.287 18.884 1.00 41.91 287 GLY A O 1
ATOM 2226 N N . LYS A 1 288 ? -45.576 21.288 18.207 1.00 33.19 288 LYS A N 1
ATOM 2227 C CA . LYS A 1 288 ? -46.861 21.761 17.694 1.00 33.19 288 LYS A CA 1
ATOM 2228 C C . LYS A 1 288 ? -47.958 20.869 18.252 1.00 33.19 288 LYS A C 1
ATOM 2230 O O . LYS A 1 288 ? -47.889 19.647 18.171 1.00 33.19 288 LYS A O 1
ATOM 2235 N N . GLY A 1 289 ? -48.901 21.534 18.912 1.00 32.44 289 GLY A N 1
ATOM 2236 C CA . GLY A 1 289 ? -49.919 20.941 19.757 1.00 32.44 289 GLY A CA 1
ATOM 2237 C C . GLY A 1 289 ? -50.908 20.050 19.017 1.00 32.44 289 GLY A C 1
ATOM 2238 O O . GLY A 1 289 ? -51.304 20.313 17.882 1.00 32.44 289 GLY A O 1
ATOM 2239 N N . LEU A 1 290 ? -51.354 19.025 19.740 1.00 29.02 290 LEU A N 1
ATOM 2240 C CA . LEU A 1 290 ? -52.589 18.315 19.454 1.00 29.02 290 LEU A CA 1
ATOM 2241 C C . LEU A 1 290 ? -53.776 19.261 19.693 1.00 29.02 290 LEU A C 1
ATOM 2243 O O . LEU A 1 290 ? -54.131 19.554 20.835 1.00 29.02 290 LEU A O 1
ATOM 2247 N N . HIS A 1 291 ? -54.433 19.682 18.613 1.00 32.12 291 HIS A N 1
ATOM 2248 C CA . HIS A 1 291 ? -55.837 20.077 18.647 1.00 32.12 291 HIS A CA 1
ATOM 2249 C C . HIS A 1 291 ? -56.696 18.951 18.058 1.00 32.12 291 HIS A C 1
ATOM 2251 O O . HIS A 1 291 ? -56.645 18.680 16.865 1.00 32.12 291 HIS A O 1
ATOM 2257 N N . ARG A 1 292 ? -57.447 18.314 18.969 1.00 36.03 292 ARG A N 1
ATOM 2258 C CA . ARG A 1 292 ? -58.763 17.647 18.868 1.00 36.03 292 ARG A CA 1
ATOM 2259 C C . ARG A 1 292 ? -59.313 17.317 17.469 1.00 36.03 292 ARG A C 1
ATOM 2261 O O . ARG A 1 292 ? -59.549 18.232 16.685 1.00 36.03 292 ARG A O 1
ATOM 2268 N N . ARG A 1 293 ? -59.814 16.087 17.308 1.00 37.81 293 ARG A N 1
ATOM 2269 C CA . ARG A 1 293 ? -61.230 15.737 17.558 1.00 37.81 293 ARG A CA 1
ATOM 2270 C C . ARG A 1 293 ? -61.336 14.316 18.086 1.00 37.81 293 ARG A C 1
ATOM 2272 O O . ARG A 1 293 ? -60.496 13.495 17.669 1.00 37.81 293 ARG A O 1
#

Radius of gyration: 23.66 Å; chains: 1; bounding box: 92×43×61 Å

Secondary structure (DSSP, 8-state):
-HHHHHHHHHHHHHHHHHHHHHHHHHHHHHHHT-EE-TTT--EE-SS----TT--HHHHHHHHHHHHHHHHHHHHHHHHHHHHHHHHHHHHHHHH---S---TT------HHHHHHHHHHHHHHHHSS---SHHHHHHHHHH-----SGGGTTPPPEEEEEE----TT--EEEEEE--SSSEEEETTEEEE-------TT--GGGSSEEEEEETTTTEEEEEEPPEEBTTS-EE----EEEEEE-TTSEEEEEEEEE-TTSTT--EEEEEEEEE----------PPP------

Foldseek 3Di:
DVLLVVLVVVLVVLVVVLVVLVVVLVVVCVVVQWDADPVPRAIGRPDDDDCVPPDPVVVVVVVVSNVVSSVSSVLSVLSVVVSVVSVVVSVVVPPPDDPDDDPDDPLVDRVVVVVVLLQVQLCVPPVDGQDGSLSSLVSQLSRQFASDVLQVGHTKAKDKEFDDADAPPAKDKDFAWDCDQWDDPPPFIWGTLVHDDDPSDHCNSGQWMWMAGRRGRMIMIIGGWIATPVGDIDYWHKDWYWDADPQGKIKIKIWTWDPPHDVTDIDIDIDIDHDHPPPPPPPDDDDDDDDDD